Protein AF-A0A7S1XSZ7-F1 (afdb_monomer)

Foldseek 3Di:
DDDDDDPPPPPDPPDPPPPLQCDDDDNQGNVNVVVVVVVCCVPQNPVVVVVVCVVVVVVVVVVVVVVVVVVVVVVVVVVVVVVVCVVDDDDPPPPPPVVVVVVVVVVVVVVSVPPCDPPPPDDDDDDDDDDDDDDDDDDDDDDDDDDDDDDDPDPDPDPVVVVVVVVVPPVVVVVVVVVVVVVVVVVVVVVPDPPVPPPPDPPPDPVVVVVVVVVVVVVVVVVVVVVVVVVVVVVVVVVVVVVVVPPPDDPPDDPDPDPPDPPPPPPDD

pLDDT: mean 70.5, std 17.99, range [33.66, 97.38]

Radius of gyration: 36.65 Å; Cα contacts (8 Å, |Δi|>4): 13; chains: 1; bounding box: 125×88×85 Å

InterPro domains:
  IPR003369 Sec-independent protein translocase protein TatA/B/E [PF02416] (27-67)

Secondary structure (DSSP, 8-state):
-----------------SSSSS-SSS---HHHHHHHHHHHHHHH-HHHHHHHHHHHHHHHHHHHHHHHHHHHHHHHHHHHHHHHHHSS---TTSSHHHHHHHHHHHHHHHHHHT--PPP-------PPPPPPPPP-PPPP-------PPPPPPPPPPPHHHHHHHHHH--HHHHHHHHHHHHHHHHHHHHHHS-TT--TT------HHHHHHHHHHHHHHHHHHHHHHHHHHHHHHHHHHHHHHHHSPPPPPPPPPPPPPP--------

Solvent-accessible surface area (backbone atoms only — not comparable to full-atom values): 17526 Å² total; per-residue (Å²): 141,84,90,82,83,87,79,80,77,78,75,77,91,70,86,88,84,81,75,84,64,80,76,82,96,69,92,67,50,55,72,56,52,52,49,53,52,50,50,50,39,68,76,59,30,72,73,46,50,54,52,49,51,52,52,50,50,50,51,53,50,52,49,51,52,48,48,48,53,49,52,50,53,48,49,52,50,48,51,52,47,49,55,55,32,72,75,57,68,85,77,94,79,74,70,61,64,61,53,56,53,50,53,50,56,52,51,56,54,51,61,61,68,72,66,72,72,78,79,80,87,72,92,72,92,76,87,78,87,85,78,88,82,81,87,78,85,88,80,87,81,89,78,92,74,80,92,70,81,75,76,79,77,76,78,75,81,52,74,67,58,55,50,55,51,52,68,73,60,45,59,65,62,52,50,50,50,52,52,53,53,49,50,52,51,51,52,53,52,62,71,71,51,66,84,81,70,62,86,82,61,93,64,77,73,52,70,68,60,53,52,53,50,52,53,51,50,52,52,52,51,54,53,50,51,52,54,50,53,53,51,52,50,52,51,52,52,53,50,54,49,49,53,59,71,68,52,69,79,75,74,77,76,76,78,75,79,76,75,79,78,78,77,80,78,82,85,78,135

Mean predicted aligned error: 22.1 Å

Structure (mmCIF, N/CA/C/O backbone):
data_AF-A0A7S1XSZ7-F1
#
_entry.id   AF-A0A7S1XSZ7-F1
#
loop_
_atom_site.group_PDB
_atom_site.id
_atom_site.type_symbol
_atom_site.label_atom_id
_atom_site.label_alt_id
_atom_site.label_comp_id
_atom_site.label_asym_id
_atom_site.label_entity_id
_atom_site.label_seq_id
_atom_site.pdbx_PDB_ins_code
_atom_site.Cartn_x
_atom_site.Cartn_y
_atom_site.Cartn_z
_atom_site.occupancy
_atom_site.B_iso_or_equiv
_atom_site.auth_seq_id
_atom_site.auth_comp_id
_atom_site.auth_asym_id
_atom_site.auth_atom_id
_atom_site.pdbx_PDB_model_num
ATOM 1 N N . ARG A 1 1 ? -40.168 68.783 -21.397 1.00 44.97 1 ARG A N 1
ATOM 2 C CA . ARG A 1 1 ? -38.926 68.549 -22.183 1.00 44.97 1 ARG A CA 1
ATOM 3 C C . ARG A 1 1 ? -37.900 67.984 -21.202 1.00 44.97 1 ARG A C 1
ATOM 5 O O . ARG A 1 1 ? -37.721 68.637 -20.197 1.00 44.97 1 ARG A O 1
ATOM 12 N N . ALA A 1 2 ? -37.260 66.828 -21.326 1.00 49.66 2 ALA A N 1
ATOM 13 C CA . ALA A 1 2 ? -37.243 65.750 -22.308 1.00 49.66 2 ALA A CA 1
ATOM 14 C C . ALA A 1 2 ? -36.791 64.458 -21.576 1.00 49.66 2 ALA A C 1
ATOM 16 O O . ALA A 1 2 ? -36.224 64.528 -20.490 1.00 49.66 2 ALA A O 1
ATOM 17 N N . ARG A 1 3 ? -37.096 63.301 -22.172 1.00 55.84 3 ARG A N 1
ATOM 18 C CA . ARG A 1 3 ? -36.782 61.938 -21.712 1.00 55.84 3 ARG A CA 1
ATOM 19 C C . ARG A 1 3 ? -35.287 61.608 -21.863 1.00 55.84 3 ARG A C 1
ATOM 21 O O . ARG A 1 3 ? -34.709 61.978 -22.877 1.00 55.84 3 ARG A O 1
ATOM 28 N N . ALA A 1 4 ? -34.746 60.791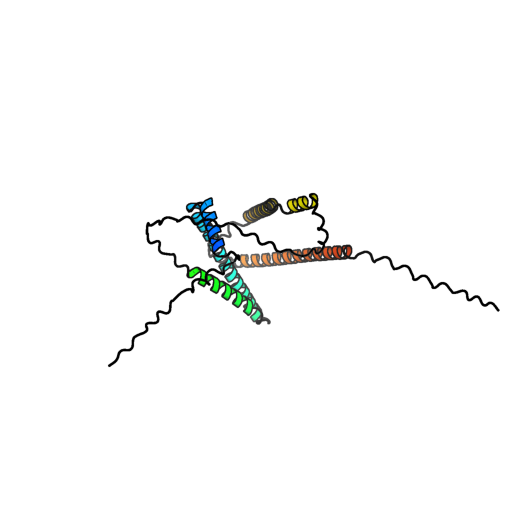 -20.958 1.00 55.62 4 ALA A N 1
ATOM 29 C CA . ALA A 1 4 ? -33.630 59.860 -21.199 1.00 55.62 4 ALA A CA 1
ATOM 30 C C . ALA A 1 4 ? -33.718 58.740 -20.136 1.00 55.62 4 ALA A C 1
ATOM 32 O O . ALA A 1 4 ? -33.397 58.949 -18.975 1.00 55.62 4 ALA A O 1
ATOM 33 N N . ALA A 1 5 ? -34.501 57.688 -20.383 1.00 54.22 5 ALA A N 1
ATOM 34 C CA . ALA A 1 5 ? -34.059 56.424 -20.985 1.00 54.22 5 ALA A CA 1
ATOM 35 C C . ALA A 1 5 ? -33.125 55.625 -20.053 1.00 54.22 5 ALA A C 1
ATOM 37 O O . ALA A 1 5 ? -31.903 55.691 -20.140 1.00 54.22 5 ALA A O 1
ATOM 38 N N . ALA A 1 6 ? -33.754 54.852 -19.165 1.00 53.56 6 ALA A N 1
ATOM 39 C CA . ALA A 1 6 ? -33.128 53.815 -18.362 1.00 53.56 6 ALA A CA 1
ATOM 40 C C . ALA A 1 6 ? -32.614 52.684 -19.269 1.00 53.56 6 ALA A C 1
ATOM 42 O O . ALA A 1 6 ? -33.388 51.874 -19.778 1.00 53.56 6 ALA A O 1
ATOM 43 N N . GLY A 1 7 ? -31.299 52.631 -19.469 1.00 51.25 7 GLY A N 1
ATOM 44 C CA . GLY A 1 7 ? -30.613 51.481 -20.045 1.00 51.25 7 GLY A CA 1
ATOM 45 C C . GLY A 1 7 ? -30.370 50.431 -18.967 1.00 51.25 7 GLY A C 1
ATOM 46 O O . GLY A 1 7 ? -29.321 50.425 -18.328 1.00 51.25 7 GLY A O 1
ATOM 47 N N . ALA A 1 8 ? -31.345 49.549 -18.746 1.00 56.38 8 ALA A N 1
ATOM 48 C CA . ALA A 1 8 ? -31.178 48.357 -17.924 1.00 56.38 8 ALA A CA 1
ATOM 49 C C . ALA A 1 8 ? -30.241 47.369 -18.640 1.00 56.38 8 ALA A C 1
ATOM 51 O O . ALA A 1 8 ? -30.674 46.510 -19.409 1.00 56.38 8 ALA A O 1
ATOM 52 N N . GLY A 1 9 ? -28.939 47.506 -18.396 1.00 49.56 9 GLY A N 1
ATOM 53 C CA . GLY A 1 9 ? -27.945 46.515 -18.787 1.00 49.56 9 GLY A CA 1
ATOM 54 C C . GLY A 1 9 ? -28.141 45.231 -17.984 1.00 49.56 9 GLY A C 1
ATOM 55 O O . GLY A 1 9 ? -27.605 45.096 -16.886 1.00 49.56 9 GLY A O 1
ATOM 56 N N . ARG A 1 10 ? -28.891 44.272 -18.538 1.00 57.81 10 ARG A N 1
ATOM 57 C CA . ARG A 1 10 ? -28.825 42.865 -18.121 1.00 57.81 10 ARG A CA 1
ATOM 58 C C . ARG A 1 10 ? -27.416 42.362 -18.423 1.00 57.81 10 ARG A C 1
ATOM 60 O O . ARG A 1 10 ? -27.127 41.962 -19.547 1.00 57.81 10 ARG A O 1
ATOM 67 N N . ARG A 1 11 ? -26.529 42.389 -17.429 1.00 56.66 11 ARG A N 1
ATOM 68 C CA . ARG A 1 11 ? -25.287 41.616 -17.488 1.00 56.66 11 ARG A CA 1
ATOM 69 C C . ARG A 1 11 ? -25.681 40.149 -17.394 1.00 56.66 11 ARG A C 1
ATOM 71 O O . ARG A 1 11 ? -26.141 39.688 -16.352 1.00 56.66 11 ARG A O 1
ATOM 78 N N . GLY A 1 12 ? -25.581 39.460 -18.525 1.00 49.16 12 GLY A N 1
ATOM 79 C CA . GLY A 1 12 ? -25.768 38.024 -18.612 1.00 49.16 12 GLY A CA 1
ATOM 80 C C . GLY A 1 12 ? -24.795 37.328 -17.669 1.00 49.16 12 GLY A C 1
ATOM 81 O O . GLY A 1 12 ? -23.583 37.398 -17.847 1.00 49.16 12 GLY A O 1
ATOM 82 N N . ARG A 1 13 ? -25.348 36.648 -16.666 1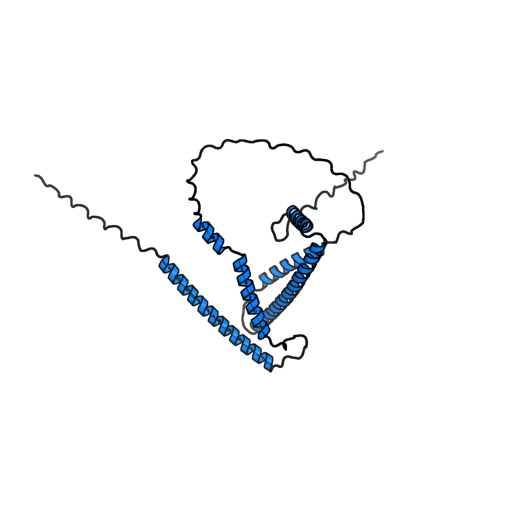.00 51.69 13 ARG A N 1
ATOM 83 C CA . ARG A 1 13 ? -24.677 35.622 -15.871 1.00 51.69 13 ARG A CA 1
ATOM 84 C C . ARG A 1 13 ? -24.556 34.376 -16.752 1.00 51.69 13 ARG A C 1
ATOM 86 O O . ARG A 1 13 ? -25.277 33.406 -16.570 1.00 51.69 13 ARG A O 1
ATOM 93 N N . ALA A 1 14 ? -23.730 34.464 -17.787 1.00 54.81 14 ALA A N 1
ATOM 94 C CA . ALA A 1 14 ? -23.396 33.343 -18.645 1.00 54.81 14 ALA A CA 1
ATOM 95 C C . ALA A 1 14 ? -22.056 32.766 -18.178 1.00 54.81 14 ALA A C 1
ATOM 97 O O . ALA A 1 14 ? -21.068 33.490 -18.069 1.00 54.81 14 ALA A O 1
ATOM 98 N N . THR A 1 15 ? -22.039 31.449 -17.959 1.00 52.69 15 THR A N 1
ATOM 99 C CA . THR A 1 15 ? -20.839 30.591 -17.942 1.00 52.69 15 THR A CA 1
ATOM 100 C C . THR A 1 15 ? -19.806 30.833 -16.829 1.00 52.69 15 THR A C 1
ATOM 102 O O . THR A 1 15 ? -18.698 31.289 -17.074 1.00 52.69 15 THR A O 1
ATOM 105 N N . GLN A 1 16 ? -20.125 30.392 -15.608 1.00 47.72 16 GLN A N 1
ATOM 106 C CA . GLN A 1 16 ? -19.125 29.942 -14.618 1.00 47.72 16 GLN A CA 1
ATOM 107 C C . GLN A 1 16 ? -19.464 28.531 -14.098 1.00 47.72 16 GLN A C 1
ATOM 109 O O . GLN A 1 16 ? -19.379 28.237 -12.915 1.00 47.72 16 GLN A O 1
ATOM 114 N N . LEU A 1 17 ? -19.883 27.643 -15.002 1.00 50.47 17 LEU A N 1
ATOM 115 C CA . LEU A 1 17 ? -20.164 26.230 -14.705 1.00 50.47 17 LEU A CA 1
ATOM 116 C C . LEU A 1 17 ? -19.171 25.302 -15.431 1.00 50.47 17 LEU A C 1
ATOM 118 O O . LEU A 1 17 ? -19.506 24.183 -15.793 1.00 50.47 17 LEU A O 1
ATOM 122 N N . LYS A 1 18 ? -17.956 25.805 -15.704 1.00 50.88 18 LYS A N 1
ATOM 123 C CA . LYS A 1 18 ? -16.913 25.121 -16.492 1.00 50.88 18 LYS A CA 1
ATOM 124 C C . LYS A 1 18 ? -15.554 25.040 -15.773 1.00 50.88 18 LYS A C 1
ATOM 126 O O . LYS A 1 18 ? -14.532 25.005 -16.432 1.00 50.88 18 LYS A O 1
ATOM 131 N N . MET A 1 19 ? -15.524 25.073 -14.439 1.00 50.06 19 MET A N 1
ATOM 132 C CA . MET A 1 19 ? -14.274 24.859 -13.680 1.00 50.06 19 MET A CA 1
ATOM 133 C C . MET A 1 19 ? -14.428 23.949 -12.451 1.00 50.06 19 MET A C 1
ATOM 135 O O . MET A 1 19 ? -13.462 23.751 -11.733 1.00 50.06 19 MET A O 1
ATOM 139 N N . ILE A 1 20 ? -15.615 23.379 -12.203 1.00 52.44 20 ILE A N 1
ATOM 140 C CA . ILE A 1 20 ? -15.861 22.476 -11.054 1.00 52.44 20 ILE A CA 1
ATOM 141 C C . ILE A 1 20 ? -15.692 20.993 -11.454 1.00 52.44 20 ILE A C 1
ATOM 143 O O . ILE A 1 20 ? -15.686 20.114 -10.610 1.00 52.44 20 ILE A O 1
ATOM 147 N N . PHE A 1 21 ? -15.527 20.694 -12.746 1.00 51.69 21 PHE A N 1
ATOM 148 C CA . PHE A 1 21 ? -15.489 19.318 -13.263 1.00 51.69 21 PHE A CA 1
ATOM 149 C C . PHE A 1 21 ? -14.091 18.832 -13.685 1.00 51.69 21 PHE A C 1
ATOM 151 O O . PHE A 1 21 ? -13.989 17.752 -14.260 1.00 51.69 21 PHE A O 1
ATOM 158 N N . ASP A 1 22 ? -13.035 19.610 -13.424 1.00 49.09 22 ASP A N 1
ATOM 159 C CA . ASP A 1 22 ? -11.681 19.314 -13.926 1.00 49.09 22 ASP A CA 1
ATOM 160 C C . ASP A 1 22 ? -10.746 18.630 -12.915 1.00 49.09 22 ASP A C 1
ATOM 162 O O . ASP A 1 22 ? -9.612 18.321 -13.270 1.00 49.09 22 ASP A O 1
ATOM 166 N N . TYR A 1 23 ? -11.168 18.354 -11.678 1.00 49.12 23 TYR A N 1
ATOM 167 C CA . TYR A 1 23 ? -10.258 17.799 -10.672 1.00 49.12 23 TYR A CA 1
ATOM 168 C C . TYR A 1 23 ? -10.903 16.686 -9.858 1.00 49.12 23 TYR A C 1
ATOM 170 O O . TYR A 1 23 ? -12.008 16.832 -9.351 1.00 49.12 23 TYR A O 1
ATOM 178 N N . GLY A 1 24 ? -10.195 15.560 -9.742 1.00 61.81 24 GLY A N 1
ATOM 179 C CA . GLY A 1 24 ? -10.592 14.498 -8.825 1.00 61.81 24 GLY A CA 1
ATOM 180 C C . GLY A 1 24 ? -9.954 13.140 -9.092 1.00 61.81 24 GLY A C 1
ATOM 181 O O . GLY A 1 24 ? -10.631 12.208 -9.503 1.00 61.81 24 GLY A O 1
ATOM 182 N N . ILE A 1 25 ? -8.656 13.021 -8.799 1.00 55.66 25 ILE A N 1
ATOM 183 C CA . ILE A 1 25 ? -7.942 11.780 -8.422 1.00 55.66 25 ILE A CA 1
ATOM 184 C C . ILE A 1 25 ? -7.465 10.838 -9.552 1.00 55.66 25 ILE A C 1
ATOM 186 O O . ILE A 1 25 ? -6.440 10.191 -9.353 1.00 55.66 25 ILE A O 1
ATOM 190 N N . LEU A 1 26 ? -8.078 10.781 -10.746 1.00 65.94 26 LEU A N 1
ATOM 191 C CA . LEU A 1 26 ? -7.699 9.763 -11.762 1.00 65.94 26 LEU A CA 1
ATOM 192 C C . LEU A 1 26 ? -7.327 10.261 -13.176 1.00 65.94 26 LEU A C 1
ATOM 194 O O . LEU A 1 26 ? -7.187 9.433 -14.070 1.00 65.94 26 LEU A O 1
ATOM 198 N N . ASN A 1 27 ? -7.168 11.570 -13.426 1.00 74.75 27 ASN A N 1
ATOM 199 C CA . ASN A 1 27 ? -7.044 12.139 -14.793 1.00 74.75 27 ASN A CA 1
ATOM 200 C C . ASN A 1 27 ? -8.194 11.745 -15.749 1.00 74.75 27 ASN A C 1
ATOM 202 O O . ASN A 1 27 ? -8.098 11.949 -16.956 1.00 74.75 27 ASN A O 1
ATOM 206 N N . ILE A 1 28 ? -9.284 11.193 -15.216 1.00 79.38 28 ILE A N 1
ATOM 207 C CA . ILE A 1 28 ? -10.491 10.857 -15.963 1.00 79.38 28 ILE A CA 1
ATOM 208 C C . ILE A 1 28 ? -11.274 12.149 -16.131 1.00 79.38 28 ILE A C 1
ATOM 210 O O . ILE A 1 28 ? -11.681 12.780 -15.154 1.00 79.38 28 ILE A O 1
ATOM 214 N N . SER A 1 29 ? -11.478 12.552 -17.376 1.00 81.94 29 SER A N 1
ATOM 215 C CA . SER A 1 29 ? -12.284 13.725 -17.683 1.00 81.94 29 SER A CA 1
ATOM 216 C C . SER A 1 29 ? -13.752 13.463 -17.314 1.00 81.94 29 SER A C 1
ATOM 218 O O . SER A 1 29 ? -14.251 12.341 -17.423 1.00 81.94 29 SER A O 1
ATOM 220 N N . ALA A 1 30 ? -14.491 14.495 -16.895 1.00 80.25 30 ALA A N 1
ATOM 221 C CA . ALA A 1 30 ? -15.922 14.377 -16.593 1.00 80.25 30 ALA A CA 1
ATOM 222 C C . ALA A 1 30 ? -16.758 13.596 -17.640 1.00 80.25 30 ALA A C 1
ATOM 224 O O . ALA A 1 30 ? -17.596 12.788 -17.226 1.00 80.25 30 ALA A O 1
ATOM 225 N N . PRO A 1 31 ? -16.562 13.755 -18.971 1.00 89.00 31 PRO A N 1
ATOM 226 C CA . PRO A 1 31 ? -17.278 12.928 -19.945 1.00 89.00 31 PRO A CA 1
ATOM 227 C C . PRO A 1 31 ? -16.929 11.434 -19.857 1.00 89.00 31 PRO A C 1
ATOM 229 O O . PRO A 1 31 ? -17.818 10.605 -20.027 1.00 89.00 31 PRO A O 1
ATOM 232 N N . GLU A 1 32 ? -15.686 11.067 -19.550 1.00 85.69 32 GLU A N 1
ATOM 233 C CA . GLU A 1 32 ? -15.278 9.664 -19.387 1.00 85.69 32 GLU A CA 1
ATOM 234 C C . GLU A 1 32 ? -15.885 9.042 -18.125 1.00 85.69 32 GLU A C 1
ATOM 236 O O . GLU A 1 32 ? -16.363 7.907 -18.166 1.00 85.69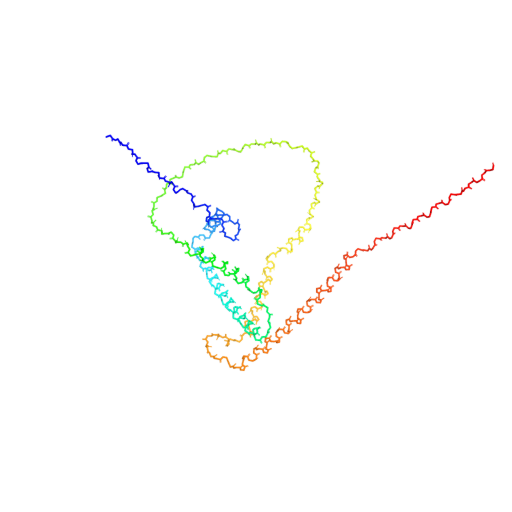 32 GLU A O 1
ATOM 241 N N . GLY A 1 33 ? -15.970 9.804 -17.029 1.00 88.44 33 GLY A N 1
ATOM 242 C CA . GLY A 1 33 ? -16.631 9.356 -15.800 1.00 88.44 33 GLY A CA 1
ATOM 243 C C . GLY A 1 33 ? -18.100 8.979 -16.027 1.00 88.44 33 GLY A C 1
ATOM 244 O O . GLY A 1 33 ? -18.565 7.945 -15.546 1.00 88.44 33 GLY A O 1
ATOM 245 N N . ILE A 1 34 ? -18.820 9.762 -16.837 1.00 90.25 34 ILE A N 1
ATOM 246 C CA . ILE A 1 34 ? -20.213 9.462 -17.202 1.00 90.25 34 ILE A CA 1
ATOM 247 C C . ILE A 1 34 ? -20.304 8.156 -17.998 1.00 90.25 34 ILE A C 1
ATOM 249 O O . ILE A 1 34 ? -21.211 7.362 -17.750 1.00 90.25 34 ILE A O 1
ATOM 253 N N . VAL A 1 35 ? -19.375 7.904 -18.927 1.00 94.62 35 VAL A N 1
ATOM 254 C CA . VAL A 1 35 ? -19.360 6.658 -19.712 1.00 94.62 35 VAL A CA 1
ATOM 255 C C . VAL A 1 35 ? -19.124 5.453 -18.806 1.00 94.62 35 VAL A C 1
ATOM 257 O O . VAL A 1 35 ? -19.846 4.468 -18.926 1.00 94.62 35 VAL A O 1
ATOM 260 N N . ILE A 1 36 ? -18.186 5.536 -17.860 1.00 89.25 36 ILE A N 1
ATOM 261 C CA . ILE A 1 36 ? -17.917 4.450 -16.903 1.00 89.25 36 ILE A CA 1
ATOM 262 C C . ILE A 1 36 ? -19.163 4.156 -16.059 1.00 89.25 36 ILE A C 1
ATOM 264 O O . ILE A 1 36 ? -19.550 2.995 -15.915 1.00 89.25 36 ILE A O 1
ATOM 268 N N . ILE A 1 37 ? -19.841 5.195 -15.561 1.00 90.50 37 ILE A N 1
ATOM 269 C CA . ILE A 1 37 ? -21.093 5.040 -14.806 1.00 90.50 37 ILE A CA 1
ATOM 270 C C . ILE A 1 37 ? -22.188 4.424 -15.688 1.00 90.50 37 ILE A C 1
ATOM 272 O O . ILE A 1 37 ? -22.888 3.518 -15.241 1.00 90.50 37 ILE A O 1
ATOM 276 N N . ALA A 1 38 ? -22.329 4.866 -16.940 1.00 93.19 38 ALA A N 1
ATOM 277 C CA . ALA A 1 38 ? -23.330 4.345 -17.869 1.00 93.19 38 ALA A CA 1
ATOM 278 C C . ALA A 1 38 ? -23.073 2.876 -18.242 1.00 93.19 38 ALA A C 1
ATOM 280 O O . ALA A 1 38 ? -24.013 2.084 -18.286 1.00 93.19 38 ALA A O 1
ATOM 281 N N . VAL A 1 39 ? -21.813 2.495 -18.463 1.00 95.75 39 VAL A N 1
ATOM 282 C CA . VAL A 1 39 ? -21.407 1.108 -18.733 1.00 95.75 39 VAL A CA 1
ATOM 283 C C . VAL A 1 39 ? -21.647 0.234 -17.505 1.00 95.75 39 VAL A C 1
ATOM 285 O O . VAL A 1 39 ? -22.242 -0.835 -17.630 1.00 95.75 39 VAL A O 1
ATOM 288 N N . GLY A 1 40 ? -21.270 0.706 -16.313 1.00 93.44 40 GLY A N 1
ATOM 289 C CA . GLY A 1 40 ? -21.571 0.017 -15.059 1.00 93.44 40 GLY A CA 1
ATOM 290 C C . GLY A 1 40 ? -23.076 -0.162 -14.853 1.00 93.44 40 GLY A C 1
ATOM 291 O O . GLY A 1 40 ? -23.528 -1.242 -14.482 1.00 93.44 40 GLY A O 1
ATOM 292 N N . TRP A 1 41 ? -23.869 0.861 -15.175 1.00 95.38 41 TRP A N 1
ATOM 293 C CA . TRP A 1 41 ? -25.326 0.804 -15.085 1.00 95.38 41 TRP A CA 1
ATOM 294 C C . TRP A 1 41 ? -25.947 -0.160 -16.094 1.00 95.38 41 TRP A C 1
ATOM 296 O O . TRP A 1 41 ? -26.891 -0.866 -15.747 1.00 95.38 41 TRP A O 1
ATOM 306 N N . TYR A 1 42 ? -25.407 -0.232 -17.310 1.00 97.25 42 TYR A N 1
ATOM 307 C CA . TYR A 1 42 ? -25.878 -1.147 -18.346 1.00 97.25 42 TYR A CA 1
ATOM 308 C C . TYR A 1 42 ? -25.533 -2.613 -18.045 1.00 97.25 42 TYR A C 1
ATOM 310 O O . TYR A 1 42 ? -26.376 -3.484 -18.244 1.00 97.25 42 TYR A O 1
ATOM 318 N N . LEU A 1 43 ? -24.319 -2.891 -17.554 1.00 96.75 43 LEU A N 1
ATOM 319 C CA . LEU A 1 43 ? -23.849 -4.256 -17.291 1.00 96.75 43 LEU A CA 1
ATOM 320 C C . LEU A 1 43 ? -24.438 -4.860 -16.011 1.00 96.75 43 LEU A C 1
ATOM 322 O O . LEU A 1 43 ? -24.841 -6.019 -16.022 1.00 96.75 43 LEU A O 1
ATOM 326 N N . LEU A 1 44 ? -24.477 -4.094 -14.916 1.00 94.00 44 LEU A N 1
ATOM 327 C CA . LEU A 1 44 ? -24.921 -4.581 -13.600 1.00 94.00 44 LEU A CA 1
ATOM 328 C C . LEU A 1 44 ? -26.399 -4.263 -13.317 1.00 94.00 44 LEU A C 1
ATOM 330 O O . LEU A 1 44 ? -27.041 -4.888 -12.473 1.00 94.00 44 LEU A O 1
ATOM 334 N N . GLY A 1 45 ? -26.962 -3.263 -13.993 1.00 93.81 45 GLY A N 1
ATOM 335 C CA . GLY A 1 45 ? -28.285 -2.7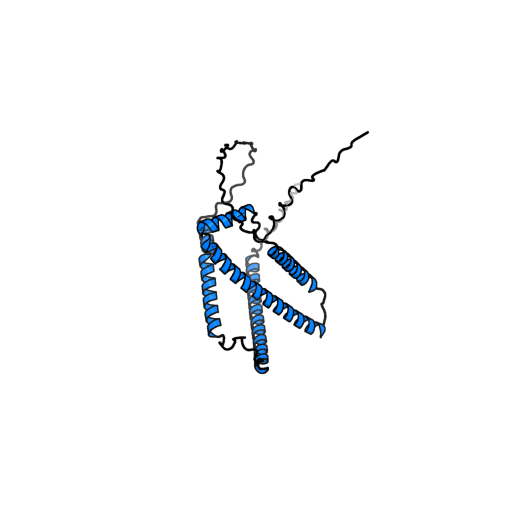36 -13.680 1.00 93.81 45 GLY A CA 1
ATOM 336 C C . GLY A 1 45 ? -28.308 -1.813 -12.444 1.00 93.81 45 GLY A C 1
ATOM 337 O O . GLY A 1 45 ? -27.397 -1.808 -11.608 1.00 93.81 45 GLY A O 1
ATOM 338 N N . PRO A 1 46 ? -29.379 -1.009 -12.279 1.00 91.00 46 PRO A N 1
ATOM 339 C CA . PRO A 1 46 ? -29.490 -0.020 -11.196 1.00 91.00 46 PRO A CA 1
ATOM 340 C C . PRO A 1 46 ? -29.451 -0.632 -9.792 1.00 91.00 46 PRO A C 1
ATOM 342 O O . PRO A 1 46 ? -28.930 -0.027 -8.855 1.00 91.00 46 PRO A O 1
ATOM 345 N N . THR A 1 47 ? -30.022 -1.824 -9.628 1.00 94.88 47 THR A N 1
ATOM 346 C CA . THR A 1 47 ? -30.173 -2.471 -8.320 1.00 94.88 47 THR A CA 1
ATOM 347 C C . THR A 1 47 ? -28.853 -2.974 -7.755 1.00 94.88 47 THR A C 1
ATOM 349 O O . THR A 1 47 ? -28.665 -2.957 -6.539 1.00 94.88 47 THR A O 1
ATOM 352 N N . GLU A 1 48 ? -27.939 -3.429 -8.609 1.00 93.06 48 GLU A N 1
ATOM 353 C CA . GLU A 1 48 ? -26.645 -3.955 -8.175 1.00 93.06 48 GLU A CA 1
ATOM 354 C C . GLU A 1 48 ? -25.638 -2.839 -7.919 1.00 93.06 48 GLU A C 1
ATOM 356 O O . GLU A 1 48 ? -24.932 -2.897 -6.915 1.00 93.06 48 GLU A O 1
ATOM 361 N N . LEU A 1 49 ? -25.655 -1.768 -8.723 1.00 89.88 49 LEU A N 1
ATOM 362 C CA . LEU A 1 49 ? -24.860 -0.564 -8.457 1.00 89.88 49 LEU A CA 1
ATOM 363 C C . LEU A 1 49 ? -25.136 0.018 -7.068 1.00 89.88 49 LEU A C 1
ATOM 365 O O . LEU A 1 49 ? -24.200 0.381 -6.361 1.00 89.88 49 LEU A O 1
ATOM 369 N N . TYR A 1 50 ? -26.403 0.061 -6.640 1.00 93.38 50 TYR A N 1
ATOM 370 C CA . TYR A 1 50 ? -26.749 0.540 -5.300 1.00 93.38 50 TYR A CA 1
ATOM 371 C C . TYR A 1 50 ? -26.179 -0.359 -4.194 1.00 93.38 50 TYR A C 1
ATOM 373 O O . TYR A 1 50 ? -25.671 0.134 -3.186 1.00 93.38 50 TYR A O 1
ATOM 381 N N . LYS A 1 51 ? -26.224 -1.686 -4.379 1.00 95.25 51 LYS A N 1
ATOM 382 C CA . LYS A 1 51 ? -25.622 -2.634 -3.430 1.00 95.25 51 LYS A CA 1
ATOM 383 C C . LYS A 1 51 ? -24.107 -2.462 -3.379 1.00 95.25 51 LYS A C 1
ATOM 385 O O . LYS A 1 51 ? -23.556 -2.400 -2.287 1.00 95.25 51 LYS A O 1
ATOM 390 N N . LEU A 1 52 ? -23.460 -2.329 -4.536 1.00 89.44 52 LEU A N 1
ATOM 391 C CA . LEU A 1 52 ? -22.018 -2.138 -4.639 1.00 89.44 52 LEU A CA 1
ATOM 392 C C . LEU A 1 52 ? -21.589 -0.826 -3.977 1.00 89.44 52 LEU A C 1
ATOM 394 O O . LEU A 1 52 ? -20.686 -0.833 -3.150 1.00 89.44 52 LEU A O 1
ATOM 398 N N . ALA A 1 53 ? -22.295 0.273 -4.249 1.00 90.38 53 ALA A N 1
ATOM 399 C CA . ALA A 1 53 ? -22.059 1.561 -3.606 1.00 90.38 53 ALA A CA 1
ATOM 400 C C . ALA A 1 53 ? -22.235 1.486 -2.082 1.00 90.38 53 ALA A C 1
ATOM 402 O O . ALA A 1 53 ? -21.449 2.074 -1.346 1.00 90.38 53 ALA A O 1
ATOM 403 N N . LYS A 1 54 ? -23.218 0.723 -1.587 1.00 94.06 54 LYS A N 1
ATOM 404 C CA . LYS A 1 54 ? -23.405 0.498 -0.148 1.00 94.06 54 LYS A CA 1
ATOM 405 C C . LYS A 1 54 ? -22.256 -0.308 0.465 1.00 94.06 54 LYS A C 1
ATOM 407 O O . LYS A 1 54 ? -21.790 0.040 1.547 1.00 94.06 54 LYS A O 1
ATOM 412 N N . THR A 1 55 ? -21.784 -1.347 -0.221 1.00 93.19 55 THR A N 1
ATOM 413 C CA . THR A 1 55 ? -20.632 -2.148 0.218 1.00 93.19 55 THR A CA 1
ATOM 414 C C . THR A 1 55 ? -19.352 -1.313 0.226 1.00 93.19 55 THR A C 1
ATOM 416 O O . THR A 1 55 ? -18.654 -1.278 1.236 1.00 93.19 55 THR A O 1
ATOM 419 N N . VAL A 1 56 ? -19.080 -0.575 -0.854 1.00 91.88 56 VAL A N 1
ATOM 420 C CA . VAL A 1 56 ? -17.926 0.331 -0.965 1.00 91.88 56 VAL A CA 1
ATOM 421 C C . VAL A 1 56 ? -18.012 1.444 0.077 1.00 91.88 56 VAL A C 1
ATOM 423 O O . VAL A 1 56 ? -17.026 1.719 0.749 1.00 91.88 56 VAL A O 1
ATOM 426 N N . GLY A 1 57 ? -19.191 2.029 0.295 1.00 90.25 57 GLY A N 1
ATOM 427 C CA . GLY A 1 57 ? -19.414 3.029 1.339 1.00 90.25 57 GLY A CA 1
ATOM 428 C C . GLY A 1 57 ? -19.147 2.489 2.747 1.00 90.25 57 GLY A C 1
ATOM 429 O O . GLY A 1 57 ? -18.571 3.194 3.570 1.00 90.25 57 GLY A O 1
ATOM 430 N N . GLY A 1 58 ? -19.483 1.222 3.012 1.00 93.94 58 GLY A N 1
ATOM 431 C CA . GLY A 1 58 ? -19.114 0.541 4.256 1.00 93.94 58 GLY A CA 1
ATOM 432 C C . GLY A 1 58 ? -17.599 0.376 4.414 1.00 93.94 58 GLY A C 1
ATOM 433 O O . GLY A 1 58 ? -17.065 0.657 5.484 1.00 93.94 58 GLY A O 1
ATOM 434 N N . ILE A 1 59 ? -16.897 -0.006 3.341 1.00 92.50 59 ILE A N 1
ATOM 435 C CA . ILE A 1 59 ? -15.430 -0.138 3.334 1.00 92.50 59 ILE A CA 1
ATOM 436 C C . ILE A 1 59 ? -14.764 1.222 3.566 1.00 92.50 59 ILE A C 1
ATOM 438 O O . ILE A 1 59 ? -13.890 1.332 4.420 1.00 92.50 59 ILE A O 1
ATOM 442 N N . VAL A 1 60 ? -15.202 2.269 2.862 1.00 91.88 60 VAL A N 1
ATOM 443 C CA . VAL A 1 60 ? -14.679 3.635 3.025 1.00 91.88 60 VAL A CA 1
ATOM 444 C C . VAL A 1 60 ? -14.974 4.170 4.426 1.00 91.88 60 VAL A C 1
ATOM 446 O O . VAL A 1 60 ? -14.115 4.808 5.026 1.00 91.88 60 VAL A O 1
ATOM 449 N N . GLY A 1 61 ? -16.149 3.874 4.987 1.00 90.62 61 GLY A N 1
ATOM 450 C CA . GLY A 1 61 ? -16.486 4.224 6.368 1.00 90.62 61 GLY A CA 1
ATOM 451 C C . GLY A 1 61 ? -15.556 3.555 7.380 1.00 90.62 61 GLY A C 1
ATOM 452 O O . GLY A 1 61 ? -15.002 4.226 8.250 1.00 90.62 61 GLY A O 1
ATOM 453 N N . ASN A 1 62 ? -15.317 2.252 7.224 1.00 92.06 62 ASN A N 1
ATOM 454 C CA . ASN A 1 62 ? -14.390 1.507 8.074 1.00 92.06 62 ASN A CA 1
ATOM 455 C C . ASN A 1 62 ? -12.950 2.010 7.922 1.00 92.06 62 ASN A C 1
ATOM 457 O O . ASN A 1 62 ? -12.265 2.182 8.925 1.00 92.06 62 ASN A O 1
ATOM 461 N N . LEU A 1 63 ? -12.508 2.310 6.697 1.00 91.50 63 LEU A N 1
ATOM 462 C CA . LEU A 1 63 ? -11.181 2.862 6.431 1.00 91.50 63 LEU A CA 1
ATOM 463 C C . LEU A 1 63 ? -11.025 4.276 6.996 1.00 91.50 63 LEU A C 1
ATOM 465 O O . LEU A 1 63 ? -9.982 4.587 7.552 1.00 91.50 63 LEU A O 1
ATOM 469 N N . SER A 1 64 ? -12.053 5.123 6.904 1.00 88.19 64 SER A N 1
ATOM 470 C CA . SER A 1 64 ? -12.044 6.456 7.514 1.00 88.19 64 SER A CA 1
ATOM 471 C C . SER A 1 64 ? -11.946 6.364 9.034 1.00 88.19 64 SER A C 1
ATOM 473 O O . SER A 1 64 ? -11.185 7.110 9.640 1.00 88.19 64 SER A O 1
ATOM 475 N N . ASN A 1 65 ? -12.669 5.429 9.653 1.00 91.19 65 ASN A N 1
ATOM 476 C CA . ASN A 1 65 ? -12.576 5.189 11.091 1.00 91.19 65 ASN A CA 1
ATOM 477 C C . ASN A 1 65 ? -11.203 4.627 11.483 1.00 91.19 65 ASN A C 1
ATOM 479 O O . ASN A 1 65 ? -10.630 5.082 12.467 1.00 91.19 65 ASN A O 1
ATOM 483 N N . LEU A 1 66 ? -10.643 3.706 10.691 1.00 90.69 66 LEU A N 1
ATOM 484 C CA . LEU A 1 66 ? -9.289 3.191 10.890 1.00 90.69 66 LEU A CA 1
ATOM 485 C C . LEU A 1 66 ? -8.260 4.319 10.774 1.00 90.69 66 LEU A C 1
ATOM 487 O O . LEU A 1 66 ? -7.458 4.492 11.676 1.00 90.69 66 LEU A O 1
ATOM 491 N N . ALA A 1 67 ? -8.342 5.136 9.724 1.00 87.00 67 ALA A N 1
ATOM 492 C CA . ALA A 1 67 ? -7.459 6.273 9.509 1.00 87.00 67 ALA A CA 1
ATOM 493 C C . ALA A 1 67 ? -7.573 7.299 10.638 1.00 87.00 67 ALA A C 1
ATOM 495 O O . ALA A 1 67 ? -6.553 7.780 11.109 1.00 87.00 67 ALA A O 1
ATOM 496 N N . LYS A 1 68 ? -8.784 7.599 11.125 1.00 90.50 68 LYS A N 1
ATOM 497 C CA . LYS A 1 68 ? -8.974 8.469 12.296 1.00 90.50 68 LYS A CA 1
ATOM 498 C C . LYS A 1 68 ? -8.310 7.878 13.534 1.00 90.50 68 LYS A C 1
ATOM 500 O O . LYS A 1 68 ? -7.553 8.581 14.183 1.00 90.50 68 LYS A O 1
ATOM 505 N N . ASN A 1 69 ? -8.516 6.592 13.808 1.00 86.75 69 ASN A N 1
ATOM 506 C CA . ASN A 1 69 ? -7.892 5.920 14.947 1.00 86.75 69 ASN A CA 1
ATOM 507 C C . ASN A 1 69 ? -6.362 5.862 14.815 1.00 86.75 69 ASN A C 1
ATOM 509 O O . ASN A 1 69 ? -5.661 6.052 15.800 1.00 86.75 69 ASN A O 1
ATOM 513 N N . THR A 1 70 ? -5.833 5.653 13.607 1.00 85.56 70 THR A N 1
ATOM 514 C CA . THR A 1 70 ? -4.391 5.670 13.329 1.00 85.56 70 THR A CA 1
ATOM 515 C C . THR A 1 70 ? -3.813 7.076 13.448 1.00 85.56 70 THR A C 1
ATOM 517 O O . THR A 1 70 ? -2.749 7.230 14.028 1.00 85.56 70 THR A O 1
ATOM 520 N N . VAL A 1 71 ? -4.501 8.105 12.948 1.00 86.88 71 VAL A N 1
ATOM 521 C CA . VAL A 1 71 ? -4.070 9.505 13.077 1.00 86.88 71 VAL A CA 1
ATOM 522 C C . VAL A 1 71 ? -4.100 9.936 14.537 1.00 86.88 71 VAL A C 1
ATOM 524 O O . VAL A 1 71 ? -3.143 10.551 14.984 1.00 86.88 71 VAL A O 1
ATOM 527 N N . THR A 1 72 ? -5.138 9.578 15.297 1.00 85.69 72 THR A N 1
ATOM 528 C CA . THR A 1 72 ? -5.187 9.826 16.743 1.00 85.69 72 THR A CA 1
ATOM 529 C C . THR A 1 72 ? -4.075 9.068 17.462 1.00 85.69 72 THR A C 1
ATOM 531 O O . THR A 1 72 ? -3.333 9.679 18.210 1.00 85.69 72 THR A O 1
ATOM 534 N N . SER A 1 73 ? -3.855 7.786 17.157 1.00 80.12 73 SER A N 1
ATOM 535 C CA . SER A 1 73 ? -2.764 7.003 17.755 1.00 80.12 73 SER A CA 1
ATOM 536 C C . SER A 1 73 ? -1.373 7.533 17.391 1.00 80.12 73 SER A C 1
ATOM 538 O O . SER A 1 73 ? -0.454 7.445 18.200 1.00 80.12 73 SER A O 1
ATOM 540 N N . PHE A 1 74 ? -1.197 8.069 16.184 1.00 81.62 74 PHE A N 1
ATOM 541 C CA . PHE A 1 74 ? 0.048 8.696 15.752 1.00 81.62 74 PHE A CA 1
ATOM 542 C C . PHE A 1 74 ? 0.239 10.063 16.409 1.00 81.62 74 PHE A C 1
ATOM 544 O O . PHE A 1 74 ? 1.345 10.381 16.834 1.00 81.62 74 PHE A O 1
ATOM 551 N N . ALA A 1 75 ? -0.832 10.850 16.534 1.00 80.62 75 ALA A N 1
ATOM 552 C CA . ALA A 1 75 ? -0.824 12.108 17.268 1.00 80.62 75 ALA A CA 1
ATOM 553 C C . ALA A 1 75 ? -0.484 11.876 18.747 1.00 80.62 75 ALA A C 1
ATOM 555 O O . ALA A 1 75 ? 0.396 12.555 19.257 1.00 80.62 75 ALA A O 1
ATOM 556 N N . ASP A 1 76 ? -1.077 10.864 19.383 1.00 83.50 76 ASP A N 1
ATOM 557 C CA . ASP A 1 76 ? -0.789 10.471 20.766 1.00 83.50 76 ASP A CA 1
ATOM 558 C C . ASP A 1 76 ? 0.659 9.965 20.918 1.00 83.50 76 ASP A C 1
ATOM 560 O O . ASP A 1 76 ? 1.342 10.303 21.883 1.00 83.50 76 ASP A O 1
ATOM 564 N N . SER A 1 77 ? 1.171 9.201 19.943 1.00 79.31 77 SER A N 1
ATOM 565 C CA . SER A 1 77 ? 2.572 8.751 19.923 1.00 79.31 77 SER A CA 1
ATOM 566 C C . SER A 1 77 ? 3.550 9.913 19.738 1.00 79.31 77 SER A C 1
ATOM 568 O O . SER A 1 77 ? 4.593 9.933 20.386 1.00 79.31 77 SER A O 1
ATOM 570 N N . MET A 1 78 ? 3.228 10.885 18.881 1.00 76.94 78 MET A N 1
ATOM 571 C CA . MET A 1 78 ? 4.047 12.084 18.698 1.00 76.94 78 MET A CA 1
ATOM 572 C C . MET A 1 78 ? 3.954 13.024 19.892 1.00 76.94 78 MET A C 1
ATOM 574 O O . MET A 1 78 ? 4.952 13.633 20.242 1.00 76.94 78 MET A O 1
ATOM 578 N N . GLU A 1 79 ? 2.799 13.148 20.542 1.00 74.25 79 GLU A N 1
ATOM 579 C CA . GLU A 1 79 ? 2.668 13.931 21.771 1.00 74.25 79 GLU A CA 1
ATOM 580 C C . GLU A 1 79 ? 3.456 13.273 22.912 1.00 74.25 79 GLU A C 1
ATOM 582 O O . GLU A 1 79 ? 4.189 13.956 23.622 1.00 74.25 79 GLU A O 1
ATOM 587 N N . SER A 1 80 ? 3.421 11.942 23.016 1.00 69.06 80 SER A N 1
ATOM 588 C CA . SER A 1 80 ? 4.271 11.165 23.926 1.00 69.06 80 SER A CA 1
ATOM 589 C C . SER A 1 80 ? 5.764 11.366 23.643 1.00 69.06 80 SER A C 1
ATOM 591 O O . SER A 1 80 ? 6.553 11.533 24.575 1.00 69.06 80 SER A O 1
ATOM 593 N N . GLU A 1 81 ? 6.169 11.368 22.371 1.00 60.50 81 GLU A N 1
ATOM 594 C CA . GLU A 1 81 ? 7.559 11.603 21.975 1.00 60.50 81 GLU A CA 1
ATOM 595 C C . GLU A 1 81 ? 7.972 13.060 22.210 1.00 60.50 81 GLU A C 1
ATOM 597 O O . GLU A 1 81 ? 9.044 13.294 22.750 1.00 60.50 81 GLU A O 1
ATOM 602 N N . ILE A 1 82 ? 7.109 14.040 21.928 1.00 61.94 82 ILE A N 1
ATOM 603 C CA . ILE A 1 82 ? 7.351 15.465 22.198 1.00 61.94 82 ILE A CA 1
ATOM 604 C C . ILE A 1 82 ? 7.472 15.723 23.701 1.00 61.94 82 ILE A C 1
ATOM 606 O O . ILE A 1 82 ? 8.359 16.465 24.104 1.00 61.94 82 ILE A O 1
ATOM 610 N N . VAL A 1 83 ? 6.651 15.095 24.547 1.00 57.41 83 VAL A N 1
ATOM 611 C CA . VAL A 1 83 ? 6.767 15.208 26.012 1.00 57.41 83 VAL A CA 1
ATOM 612 C C . VAL A 1 83 ? 8.058 14.545 26.513 1.00 57.41 83 VAL A C 1
ATOM 614 O O . VAL A 1 83 ? 8.743 15.105 27.371 1.00 57.41 83 VAL A O 1
ATOM 617 N N . ALA A 1 84 ? 8.450 13.397 25.950 1.00 57.38 84 ALA A N 1
ATOM 618 C CA . ALA A 1 84 ? 9.732 12.753 26.249 1.00 57.38 84 ALA A CA 1
ATOM 619 C C . ALA A 1 84 ? 10.943 13.575 25.753 1.00 57.38 84 ALA A C 1
ATOM 621 O O . ALA A 1 84 ? 11.972 13.629 26.426 1.00 57.38 84 ALA A O 1
ATOM 622 N N . GLN A 1 85 ? 10.806 14.263 24.618 1.00 53.44 85 GLN A N 1
ATOM 623 C CA . GLN A 1 85 ? 11.827 15.101 23.985 1.00 53.44 85 GLN A CA 1
ATOM 624 C C . GLN A 1 85 ? 11.909 16.504 24.625 1.00 53.44 85 GLN A C 1
ATOM 626 O O . GLN A 1 85 ? 12.994 17.081 24.706 1.00 53.44 85 GLN A O 1
ATOM 631 N N . GLU A 1 86 ? 10.814 17.032 25.190 1.00 52.56 86 GLU A N 1
ATOM 632 C CA . GLU A 1 86 ? 10.807 18.225 26.057 1.00 52.56 86 GLU A CA 1
ATOM 633 C C . GLU A 1 86 ? 11.468 17.954 27.415 1.00 52.56 86 GLU A C 1
ATOM 635 O O . GLU A 1 86 ? 12.122 18.841 27.969 1.00 52.56 86 GLU A O 1
ATOM 640 N N . LEU A 1 87 ? 11.375 16.723 27.930 1.00 54.78 87 LEU A N 1
ATOM 641 C CA . LEU A 1 87 ? 12.114 16.281 29.118 1.00 54.78 87 LEU A CA 1
ATOM 642 C C . LEU A 1 87 ? 13.606 16.011 28.842 1.00 54.78 87 LEU A C 1
ATOM 644 O O . LEU A 1 87 ? 14.379 15.862 29.793 1.00 54.78 87 LEU A O 1
ATOM 648 N N . GLY A 1 88 ? 14.048 16.037 27.579 1.00 47.31 88 GLY A N 1
ATOM 649 C CA . GLY A 1 88 ? 15.467 15.975 27.243 1.00 47.31 88 GLY A CA 1
ATOM 650 C C . GLY A 1 88 ? 15.797 16.021 25.748 1.00 47.31 88 GLY A C 1
ATOM 651 O O . GLY A 1 88 ? 15.939 14.977 25.128 1.00 47.31 88 GLY A O 1
ATOM 652 N N . LEU A 1 89 ? 16.115 17.229 25.262 1.00 50.09 89 LEU A N 1
ATOM 653 C CA . LEU A 1 89 ? 16.891 17.559 24.050 1.00 50.09 89 LEU A CA 1
ATOM 654 C C . LEU A 1 89 ? 16.153 17.604 22.685 1.00 50.09 89 LEU A C 1
ATOM 656 O O . LEU A 1 89 ? 15.976 16.604 22.004 1.00 50.09 89 LEU A O 1
ATOM 660 N N . SER A 1 90 ? 15.936 18.846 22.226 1.00 48.16 90 SER A N 1
ATOM 661 C CA . SER A 1 90 ? 16.291 19.375 20.890 1.00 48.16 90 SER A CA 1
ATOM 662 C C . SER A 1 90 ? 15.807 18.632 19.625 1.00 48.16 90 SER A C 1
ATOM 664 O O . SER A 1 90 ? 16.489 17.709 19.206 1.00 48.16 90 SER A O 1
ATOM 666 N N . ASP A 1 91 ? 14.755 19.128 18.943 1.00 47.22 91 ASP A N 1
ATOM 667 C CA . ASP A 1 91 ? 14.765 19.544 17.507 1.00 47.22 91 ASP A CA 1
ATOM 668 C C . ASP A 1 91 ? 13.354 19.981 17.002 1.00 47.22 91 ASP A C 1
ATOM 670 O O . ASP A 1 91 ? 12.687 19.312 16.217 1.00 47.22 91 ASP A O 1
ATOM 674 N N . ALA A 1 92 ? 12.837 21.126 17.465 1.00 53.06 92 ALA A N 1
ATOM 675 C CA . ALA A 1 92 ? 11.446 21.564 17.236 1.00 53.06 92 ALA A CA 1
ATOM 676 C C . ALA A 1 92 ? 11.149 22.219 15.858 1.00 53.06 92 ALA A C 1
ATOM 678 O O . ALA A 1 92 ? 10.147 22.928 15.712 1.00 53.06 92 ALA A O 1
ATOM 679 N N . ALA A 1 93 ? 12.001 22.041 14.842 1.00 49.50 93 ALA A N 1
ATOM 680 C CA . ALA A 1 93 ? 11.899 22.779 13.572 1.00 49.50 93 ALA A CA 1
ATOM 681 C C . ALA A 1 93 ? 11.345 21.969 12.380 1.00 49.50 93 ALA A C 1
ATOM 683 O O . ALA A 1 93 ? 10.903 22.567 11.399 1.00 49.50 93 ALA A O 1
ATOM 684 N N . SER A 1 94 ? 11.316 20.637 12.449 1.00 51.94 94 SER A N 1
ATOM 685 C CA . SER A 1 94 ? 11.042 19.756 11.298 1.00 51.94 94 SER A CA 1
ATOM 686 C C . SER A 1 94 ? 9.644 19.111 11.279 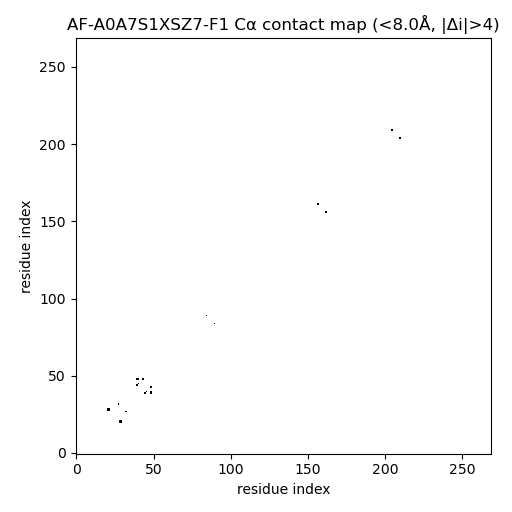1.00 51.94 94 SER A C 1
ATOM 688 O O . SER A 1 94 ? 9.208 18.662 10.222 1.00 51.94 94 SER A O 1
ATOM 690 N N . ALA A 1 95 ? 8.892 19.129 12.388 1.00 53.84 95 ALA A N 1
ATOM 691 C CA . ALA A 1 95 ? 7.570 18.485 12.490 1.00 53.84 95 ALA A CA 1
ATOM 692 C C . ALA A 1 95 ? 6.377 19.348 12.012 1.00 53.84 95 ALA A C 1
ATOM 694 O O . ALA A 1 95 ? 5.297 18.835 11.725 1.00 53.84 95 ALA A O 1
ATOM 695 N N . ARG A 1 96 ? 6.552 20.669 11.888 1.00 55.09 96 ARG A N 1
ATOM 696 C CA . ARG A 1 96 ? 5.476 21.599 11.490 1.00 55.09 96 ARG A CA 1
ATOM 697 C C . ARG A 1 96 ? 4.991 21.481 10.030 1.00 55.09 96 ARG A C 1
ATOM 699 O O . ARG A 1 96 ? 3.781 21.533 9.832 1.00 55.09 96 ARG A O 1
ATOM 706 N N . PRO A 1 97 ? 5.848 21.288 9.003 1.00 58.69 97 PRO A N 1
ATOM 707 C CA . PRO A 1 97 ? 5.381 21.317 7.616 1.00 58.69 97 PRO A CA 1
ATOM 708 C C . PRO A 1 97 ? 4.491 20.121 7.252 1.00 58.69 97 PRO A C 1
ATOM 710 O O . PRO A 1 97 ? 3.557 20.281 6.477 1.00 58.69 97 PRO A O 1
ATOM 713 N N . VAL A 1 98 ? 4.720 18.933 7.815 1.00 54.88 98 VAL A N 1
ATOM 714 C CA . VAL A 1 98 ? 3.947 17.729 7.450 1.00 54.88 98 VAL A CA 1
ATOM 715 C C . VAL A 1 98 ? 2.507 17.806 7.966 1.00 54.88 98 VAL A C 1
ATOM 717 O O . VAL A 1 98 ? 1.576 17.464 7.236 1.00 54.88 98 VAL A O 1
ATOM 720 N N . LYS A 1 99 ? 2.316 18.327 9.184 1.00 63.06 99 LYS A N 1
ATOM 721 C CA . LYS A 1 99 ? 0.990 18.540 9.775 1.00 63.06 99 LYS A CA 1
ATOM 722 C C . LYS A 1 99 ? 0.158 19.528 8.953 1.00 63.06 99 LYS A C 1
ATOM 724 O O . LYS A 1 99 ? -0.988 19.236 8.631 1.00 63.06 99 LYS A O 1
ATOM 729 N N . ASP A 1 100 ? 0.761 20.640 8.533 1.00 67.00 100 ASP A N 1
ATOM 730 C CA . ASP A 1 100 ? 0.072 21.661 7.734 1.00 67.00 100 ASP A CA 1
ATOM 731 C C . ASP A 1 100 ? -0.312 21.152 6.332 1.00 67.00 100 ASP A C 1
ATOM 733 O O . ASP A 1 100 ? -1.361 21.520 5.802 1.00 67.00 100 ASP A O 1
ATOM 737 N N . PHE A 1 101 ? 0.499 20.275 5.727 1.00 66.38 101 PHE A N 1
ATOM 738 C CA . PHE A 1 101 ? 0.164 19.637 4.448 1.00 66.38 101 PHE A CA 1
ATOM 739 C C . PHE A 1 101 ? -0.995 18.639 4.576 1.00 66.38 101 PHE A C 1
ATOM 741 O O . PHE A 1 101 ? -1.870 18.613 3.708 1.00 66.38 101 PHE A O 1
ATOM 748 N N . PHE A 1 102 ? -1.018 17.838 5.644 1.00 69.44 102 PHE A N 1
ATOM 749 C CA . PHE A 1 102 ? -2.064 16.837 5.861 1.00 69.44 102 PHE A CA 1
ATOM 750 C C . PHE A 1 102 ? -3.397 17.478 6.259 1.00 69.44 102 PHE A C 1
ATOM 752 O O . PHE A 1 102 ? -4.426 17.160 5.663 1.00 69.44 102 PHE A O 1
ATOM 759 N N . ASP A 1 103 ? -3.371 18.441 7.187 1.00 69.19 103 ASP A N 1
ATOM 760 C CA . ASP A 1 103 ? -4.559 19.197 7.597 1.00 69.19 103 ASP A CA 1
ATOM 761 C C . ASP A 1 103 ? -5.171 19.922 6.391 1.00 69.19 103 ASP A C 1
ATOM 763 O O . ASP A 1 103 ? -6.381 19.866 6.184 1.00 69.19 103 ASP A O 1
ATOM 767 N N . LYS A 1 104 ? -4.345 20.520 5.521 1.00 72.88 104 LYS A N 1
ATOM 768 C CA . LYS A 1 104 ? -4.830 21.190 4.309 1.00 72.88 104 LYS A CA 1
ATOM 769 C C . LYS A 1 104 ? -5.468 20.220 3.310 1.00 72.88 104 LYS A C 1
ATOM 771 O O . LYS A 1 104 ? -6.567 20.494 2.841 1.00 72.88 104 LYS A O 1
ATOM 776 N N . ALA A 1 105 ? -4.825 19.088 3.017 1.00 65.38 105 ALA A N 1
ATOM 777 C CA . ALA A 1 105 ? -5.362 18.094 2.084 1.00 65.38 105 ALA A CA 1
ATOM 778 C C . ALA A 1 105 ? -6.668 17.456 2.594 1.00 65.38 105 ALA A C 1
ATOM 780 O O . ALA A 1 105 ? -7.578 17.174 1.814 1.00 65.38 105 ALA A O 1
ATOM 781 N N . PHE A 1 106 ? -6.779 17.250 3.908 1.00 69.00 106 PHE A N 1
ATOM 782 C CA . PHE A 1 106 ? -7.963 16.659 4.524 1.00 69.00 106 PHE A CA 1
ATOM 783 C C . PHE A 1 106 ? -9.132 17.649 4.618 1.00 69.00 106 PHE A C 1
ATOM 785 O O . PHE A 1 106 ? -10.276 17.280 4.347 1.00 69.00 106 PHE A O 1
ATOM 792 N N . GLN A 1 107 ? -8.853 18.915 4.946 1.00 69.69 107 GLN A N 1
ATOM 793 C CA . GLN A 1 107 ? -9.856 19.982 4.974 1.00 69.69 107 GLN A CA 1
ATOM 794 C C . GLN A 1 107 ? -10.426 20.244 3.571 1.00 69.69 107 GLN A C 1
ATOM 796 O O . GLN A 1 107 ? -11.639 20.357 3.410 1.00 69.69 107 GLN A O 1
ATOM 801 N N . GLU A 1 108 ? -9.560 20.269 2.554 1.00 62.50 108 GLU A N 1
ATOM 802 C CA . GLU A 1 108 ? -9.940 20.510 1.157 1.00 62.50 108 GLU A CA 1
ATOM 803 C C . GLU A 1 108 ? -10.807 19.360 0.604 1.00 62.50 108 GLU A C 1
ATOM 805 O O . GLU A 1 108 ? -11.811 19.616 -0.056 1.00 62.50 108 GLU A O 1
ATOM 810 N N . GLY A 1 109 ? -10.525 18.104 0.982 1.00 52.47 109 GLY A N 1
ATOM 811 C CA . GLY A 1 109 ? -11.356 16.951 0.605 1.00 52.47 109 GLY A CA 1
ATOM 812 C C . GLY A 1 109 ? -12.706 16.844 1.337 1.00 52.47 109 GLY A C 1
ATOM 813 O O . GLY A 1 109 ? -13.667 16.306 0.784 1.00 52.47 109 GLY A O 1
ATOM 814 N N . LEU A 1 110 ? -12.816 17.349 2.573 1.00 52.28 110 LEU A N 1
ATOM 815 C CA . LEU A 1 110 ? -14.068 17.320 3.345 1.00 52.28 110 LEU A CA 1
ATOM 816 C C . LEU A 1 110 ? -15.057 18.415 2.929 1.00 52.28 110 LEU A C 1
ATOM 818 O O . LEU A 1 110 ? -16.256 18.137 2.843 1.00 52.28 110 LEU A O 1
ATOM 822 N N . ASP A 1 111 ? -14.572 19.624 2.632 1.00 47.12 111 ASP A N 1
ATOM 823 C CA . ASP A 1 111 ? -15.415 20.713 2.118 1.00 47.12 111 ASP A CA 1
ATOM 824 C C . ASP A 1 111 ? -15.976 20.385 0.717 1.00 47.12 111 ASP A C 1
ATOM 826 O O . ASP A 1 111 ? -17.097 20.775 0.371 1.00 47.12 111 ASP A O 1
ATOM 830 N N . GLU A 1 112 ? -15.250 19.591 -0.075 1.00 52.59 112 GLU A N 1
ATOM 831 C CA . GLU A 1 112 ? -15.678 19.153 -1.407 1.00 52.59 112 GLU A CA 1
ATOM 832 C C . GLU A 1 112 ? -16.768 18.063 -1.349 1.00 52.59 112 GLU A C 1
ATOM 834 O O . GLU A 1 112 ? -17.727 18.085 -2.124 1.00 52.59 112 GLU A O 1
ATOM 839 N N . ALA A 1 113 ? -16.713 17.163 -0.360 1.00 45.50 113 ALA A N 1
ATOM 840 C CA . ALA A 1 113 ? -17.720 16.114 -0.176 1.00 45.50 113 ALA A CA 1
ATOM 841 C C . ALA A 1 113 ? -19.067 16.630 0.377 1.00 45.50 113 ALA A C 1
ATOM 843 O O . ALA A 1 113 ? -20.101 15.985 0.185 1.00 45.50 113 ALA A O 1
ATOM 844 N N . GLN A 1 114 ? -19.090 17.784 1.056 1.00 46.94 114 GLN A N 1
ATOM 845 C CA . GLN A 1 114 ? -20.282 18.288 1.755 1.00 46.94 114 GLN A CA 1
ATOM 846 C C . GLN A 1 114 ? -21.160 19.242 0.921 1.00 46.94 114 GLN A C 1
ATOM 848 O O . GLN A 1 114 ? -22.250 19.614 1.358 1.00 46.94 114 GLN A O 1
ATOM 853 N N . THR A 1 115 ? -20.742 19.604 -0.299 1.00 43.69 115 THR A N 1
ATOM 854 C CA . THR A 1 115 ? -21.488 20.525 -1.183 1.00 43.69 115 THR A CA 1
ATOM 855 C C . THR A 1 115 ? -22.311 19.836 -2.278 1.00 43.69 115 THR A C 1
ATOM 857 O O . THR A 1 115 ? -23.016 20.507 -3.038 1.00 43.69 115 THR A O 1
ATOM 860 N N . VAL A 1 116 ? -22.331 18.498 -2.317 1.00 42.72 116 VAL A N 1
ATOM 861 C CA . VAL A 1 116 ? -23.237 17.729 -3.185 1.00 42.72 116 VAL A CA 1
ATOM 862 C C . VAL A 1 116 ? -24.648 17.744 -2.589 1.00 42.72 116 VAL A C 1
ATOM 864 O O . VAL A 1 116 ? -25.090 16.818 -1.912 1.00 42.72 116 VAL A O 1
ATOM 867 N N . VAL A 1 117 ? -25.372 18.835 -2.837 1.00 41.97 117 VAL A N 1
ATOM 868 C CA . VAL A 1 117 ? -26.820 18.914 -2.618 1.00 41.97 117 VAL A CA 1
ATOM 869 C C . VAL A 1 117 ? -27.480 17.870 -3.530 1.00 41.97 117 VAL A C 1
ATOM 871 O O . VAL A 1 117 ? -27.335 17.975 -4.751 1.00 41.97 117 VAL A O 1
ATOM 874 N N . PRO A 1 118 ? -28.200 16.861 -3.001 1.00 47.12 118 PRO A N 1
ATOM 875 C CA . PRO A 1 118 ? -28.902 15.913 -3.854 1.00 47.12 118 PRO A CA 1
ATOM 876 C C . PRO A 1 118 ? -29.957 16.676 -4.672 1.00 47.12 118 PRO A C 1
ATOM 878 O O . PRO A 1 118 ? -30.741 17.429 -4.084 1.00 47.12 118 PRO A O 1
ATOM 881 N N . PRO A 1 119 ? -30.011 16.528 -6.010 1.00 44.97 119 PRO A N 1
ATOM 882 C CA . PRO A 1 119 ? -31.087 17.129 -6.779 1.00 44.97 119 PRO A CA 1
ATOM 883 C C . PRO A 1 119 ? -32.406 16.507 -6.322 1.00 44.97 119 PRO A C 1
ATOM 885 O O . PRO A 1 119 ? -32.583 15.287 -6.353 1.00 44.97 119 PRO A O 1
ATOM 888 N N . ALA A 1 120 ? -33.325 17.359 -5.871 1.00 41.38 120 ALA A N 1
ATOM 889 C CA . ALA A 1 120 ? -34.695 16.972 -5.595 1.00 41.38 120 ALA A CA 1
ATOM 890 C C . ALA A 1 120 ? -35.291 16.348 -6.867 1.00 41.38 120 ALA A C 1
ATOM 892 O O . ALA A 1 120 ? -35.420 17.008 -7.899 1.00 41.38 120 ALA A O 1
ATOM 893 N N . LEU A 1 121 ? -35.607 15.056 -6.786 1.00 42.91 121 LEU A N 1
ATOM 894 C CA . LEU A 1 121 ? -36.381 14.322 -7.780 1.00 42.91 121 LEU A CA 1
ATOM 895 C C . LEU A 1 121 ? -37.819 14.843 -7.744 1.00 42.91 121 LEU A C 1
ATOM 897 O O . LEU A 1 121 ? -38.660 14.293 -7.037 1.00 42.91 121 LEU A O 1
ATOM 901 N N . ASP A 1 122 ? -38.081 15.911 -8.493 1.00 35.41 122 ASP A N 1
ATOM 902 C CA . ASP A 1 122 ? -39.439 16.351 -8.789 1.00 35.41 122 ASP A CA 1
ATOM 903 C C . ASP A 1 122 ? -39.863 15.784 -10.146 1.00 35.41 122 ASP A C 1
ATOM 905 O O . ASP A 1 122 ? -39.176 15.920 -11.164 1.00 35.41 122 ASP A O 1
ATOM 909 N N . GLY A 1 123 ? -40.971 15.050 -10.125 1.00 46.34 123 GLY A N 1
ATOM 910 C CA . GLY A 1 123 ? -41.468 14.284 -11.254 1.00 46.34 123 GLY A CA 1
ATOM 911 C C . GLY A 1 123 ? -41.917 15.177 -12.406 1.00 46.34 123 GLY A C 1
ATOM 912 O O . GLY A 1 123 ? -42.799 16.016 -12.253 1.00 46.34 123 GLY A O 1
ATOM 913 N N . ALA A 1 124 ? -41.379 14.927 -13.596 1.00 35.91 124 ALA A N 1
ATOM 914 C CA . ALA A 1 124 ? -41.978 15.386 -14.840 1.00 35.91 124 ALA A CA 1
ATOM 915 C C . ALA A 1 124 ? -41.707 14.370 -15.952 1.00 35.91 124 ALA A C 1
ATOM 917 O O . ALA A 1 124 ? -40.641 14.312 -16.560 1.00 35.91 124 ALA A O 1
ATOM 918 N N . THR A 1 125 ? -42.724 13.554 -16.210 1.00 44.25 125 THR A N 1
ATOM 919 C CA . THR A 1 125 ? -42.957 12.862 -17.475 1.00 44.25 125 THR A CA 1
ATOM 920 C C . THR A 1 125 ? -42.865 13.843 -18.642 1.00 44.25 125 THR A C 1
ATOM 922 O O . THR A 1 125 ? -43.634 14.802 -18.702 1.00 44.25 125 THR A O 1
ATOM 925 N N . GLY A 1 126 ? -41.979 13.580 -19.599 1.00 33.66 126 GLY A N 1
ATOM 926 C CA . GLY A 1 126 ? -41.926 14.349 -20.838 1.00 33.66 126 GLY A CA 1
ATOM 927 C C . GLY A 1 126 ? -40.730 13.970 -21.691 1.00 33.66 126 GLY A C 1
ATOM 928 O O . GLY A 1 126 ? -39.701 14.628 -21.638 1.00 33.66 126 GLY A O 1
ATOM 929 N N . VAL A 1 127 ? -40.871 12.902 -22.474 1.00 46.91 127 VAL A N 1
ATOM 930 C CA . VAL A 1 127 ? -39.942 12.545 -23.553 1.00 46.91 127 VAL A CA 1
ATOM 931 C C . VAL A 1 127 ? -40.229 13.452 -24.757 1.00 46.91 127 VAL A C 1
ATOM 933 O O . VAL A 1 127 ? -41.340 13.378 -25.285 1.00 46.91 127 VAL A O 1
ATOM 936 N N . PRO A 1 128 ? -39.281 14.273 -25.246 1.00 50.19 128 PRO A N 1
ATOM 937 C CA . PRO A 1 128 ? -39.334 14.780 -26.611 1.00 50.19 128 PRO A CA 1
ATOM 938 C C . PRO A 1 128 ? -38.547 13.868 -27.578 1.00 50.19 128 PRO A C 1
ATOM 940 O O . PRO A 1 128 ? -37.572 13.226 -27.179 1.00 50.19 128 PRO A O 1
ATOM 943 N N . PRO A 1 129 ? -38.960 13.792 -28.856 1.00 50.75 129 PRO A N 1
ATOM 944 C CA . PRO A 1 129 ? -38.378 12.887 -29.842 1.00 50.75 129 PRO A CA 1
ATOM 945 C C . PRO A 1 129 ? -37.010 13.373 -30.342 1.00 50.75 129 PRO A C 1
ATOM 947 O O . PRO A 1 129 ? -36.807 14.552 -30.631 1.00 50.75 129 PRO A O 1
ATOM 950 N N . VAL A 1 130 ? -36.086 12.423 -30.482 1.00 46.72 130 VAL A N 1
ATOM 951 C CA . VAL A 1 130 ? -34.741 12.606 -31.040 1.00 46.72 130 VAL A CA 1
ATOM 952 C C . VAL A 1 130 ? -34.836 12.766 -32.561 1.00 46.72 130 VAL A C 1
ATOM 954 O O . VAL A 1 130 ? -35.376 11.901 -33.248 1.00 46.72 130 VAL A O 1
ATOM 957 N N . ALA A 1 131 ? -34.304 13.869 -33.092 1.00 45.50 131 ALA A N 1
ATOM 958 C CA . ALA A 1 131 ? -34.112 14.070 -34.528 1.00 45.50 131 ALA A CA 1
ATOM 959 C C . ALA A 1 131 ? -32.807 13.391 -35.005 1.00 45.50 131 ALA A C 1
ATOM 961 O O . ALA A 1 131 ? -31.817 13.410 -34.270 1.00 45.50 131 ALA A O 1
ATOM 962 N N . PRO A 1 132 ? -32.763 12.814 -36.221 1.00 51.25 132 PRO A N 1
ATOM 963 C CA . PRO A 1 132 ? -31.578 12.128 -36.727 1.00 51.25 132 PRO A CA 1
ATOM 964 C C . PRO A 1 132 ? -30.530 13.134 -37.228 1.00 51.25 132 PRO A C 1
ATOM 966 O O . PRO A 1 132 ? -30.803 13.944 -38.113 1.00 51.25 132 PRO A O 1
ATOM 969 N N . VAL A 1 133 ? -29.314 13.065 -36.681 1.00 46.72 133 VAL A N 1
ATOM 970 C CA . VAL A 1 133 ? -28.153 13.811 -37.186 1.00 46.72 133 VAL A CA 1
ATOM 971 C C . VAL A 1 133 ? -27.499 13.004 -38.307 1.00 46.72 133 VAL A C 1
ATOM 973 O O . VAL A 1 133 ? -27.104 11.855 -38.119 1.00 46.72 133 VAL A O 1
ATOM 976 N N . ALA A 1 134 ? -27.422 13.618 -39.486 1.00 44.97 134 ALA A N 1
ATOM 977 C CA . ALA A 1 134 ? -26.803 13.082 -40.689 1.00 44.97 134 ALA A CA 1
ATOM 978 C C . ALA A 1 134 ? -25.272 12.978 -40.553 1.00 44.97 134 ALA A C 1
ATOM 980 O O . ALA A 1 134 ? -24.612 13.912 -40.099 1.00 44.97 134 ALA A O 1
ATOM 981 N N . GLN A 1 135 ? -24.717 11.845 -40.989 1.00 46.72 135 GLN A N 1
ATOM 982 C CA . GLN A 1 135 ? -23.280 11.624 -41.166 1.00 46.72 135 GLN A CA 1
ATOM 983 C C . GLN A 1 135 ? -22.734 12.468 -42.328 1.00 46.72 135 GLN A C 1
ATOM 985 O O . GLN A 1 135 ? -23.321 12.492 -43.410 1.00 46.72 135 GLN A O 1
ATOM 990 N N . ALA A 1 136 ? -21.574 13.092 -42.121 1.00 44.38 136 ALA A N 1
ATOM 991 C CA . ALA A 1 136 ? -20.735 13.660 -43.175 1.00 44.38 136 ALA A CA 1
ATOM 992 C C . ALA A 1 136 ? -19.413 12.858 -43.278 1.00 44.38 136 ALA A C 1
ATOM 994 O O . ALA A 1 136 ? -18.910 12.405 -42.247 1.00 44.38 136 ALA A O 1
ATOM 995 N N . PRO A 1 137 ? -18.859 12.650 -44.490 1.00 57.41 137 PRO A N 1
ATOM 996 C CA . PRO A 1 137 ? -17.686 11.801 -44.727 1.00 57.41 137 PRO A CA 1
ATOM 997 C C . PRO A 1 137 ? -16.342 12.504 -44.425 1.00 57.41 137 PRO A C 1
ATOM 999 O O . PRO A 1 137 ? -16.283 13.736 -44.426 1.00 57.41 137 PRO A O 1
ATOM 1002 N N . PRO A 1 138 ? -15.243 11.746 -44.215 1.00 55.34 138 PRO A N 1
ATOM 1003 C CA . PRO A 1 138 ? -13.920 12.307 -43.952 1.00 55.34 138 PRO A CA 1
ATOM 1004 C C . PRO A 1 138 ? -13.239 12.800 -45.238 1.00 55.34 138 PRO A C 1
ATOM 1006 O O . PRO A 1 138 ? -13.191 12.100 -46.250 1.00 55.34 138 PRO A O 1
ATOM 1009 N N . ALA A 1 139 ? -12.679 14.009 -45.179 1.00 46.84 139 ALA A N 1
ATOM 1010 C CA . ALA A 1 139 ? -11.847 14.579 -46.230 1.00 46.84 139 ALA A CA 1
ATOM 1011 C C . ALA A 1 139 ? -10.394 14.106 -46.077 1.00 46.84 139 ALA A C 1
ATOM 1013 O O . ALA A 1 139 ? -9.772 14.271 -45.028 1.00 46.84 139 ALA A O 1
ATOM 1014 N N . ALA A 1 140 ? -9.869 13.535 -47.159 1.00 49.81 140 ALA A N 1
ATOM 1015 C CA . ALA A 1 140 ? -8.469 13.195 -47.344 1.00 49.81 140 ALA A CA 1
ATOM 1016 C C . ALA A 1 140 ? -7.600 14.462 -47.426 1.00 49.81 140 ALA A C 1
ATOM 1018 O O . ALA A 1 140 ? -7.883 15.368 -48.210 1.00 49.81 140 ALA A O 1
ATOM 1019 N N . GLY A 1 141 ? -6.520 14.495 -46.646 1.00 44.19 141 GLY A N 1
ATOM 1020 C CA . GLY A 1 141 ? -5.498 15.538 -46.676 1.00 44.19 141 GLY A CA 1
ATOM 1021 C C . GLY A 1 141 ? -4.113 14.908 -46.713 1.00 44.19 141 GLY A C 1
ATOM 1022 O O . GLY A 1 141 ? -3.515 14.652 -45.676 1.00 44.19 141 GLY A O 1
ATOM 1023 N N . SER A 1 142 ? -3.644 14.631 -47.927 1.00 47.03 142 SER A N 1
ATOM 1024 C CA . SER A 1 142 ? -2.296 14.168 -48.250 1.00 47.03 142 SER A CA 1
ATOM 1025 C C . SER A 1 142 ? -1.333 15.358 -48.235 1.00 47.03 142 SER A C 1
ATOM 1027 O O . SER A 1 142 ? -1.499 16.273 -49.041 1.00 47.03 142 SER A O 1
ATOM 1029 N N . MET A 1 143 ? -0.309 15.341 -47.380 1.00 45.56 143 MET A N 1
ATOM 1030 C CA . MET A 1 143 ? 0.888 16.168 -47.558 1.00 45.56 143 MET A CA 1
ATOM 1031 C C . MET A 1 143 ? 2.117 15.267 -47.615 1.00 45.56 143 MET A C 1
ATOM 1033 O O . MET A 1 143 ? 2.322 14.410 -46.762 1.00 45.56 143 MET A O 1
ATOM 1037 N N . ALA A 1 144 ? 2.872 15.445 -48.695 1.00 45.19 144 ALA A N 1
ATOM 1038 C CA . ALA A 1 144 ? 4.071 14.707 -49.035 1.00 45.19 144 ALA A CA 1
ATOM 1039 C C . ALA A 1 144 ? 5.251 15.180 -48.176 1.00 45.19 144 ALA A C 1
ATOM 1041 O O . ALA A 1 144 ? 5.613 16.356 -48.212 1.00 45.19 144 ALA A O 1
ATOM 1042 N N . GLU A 1 145 ? 5.852 14.245 -47.445 1.00 42.72 145 GLU A N 1
ATOM 1043 C CA . GLU A 1 145 ? 7.088 14.424 -46.688 1.00 42.72 145 GLU A CA 1
ATOM 1044 C C . GLU A 1 145 ? 8.246 13.743 -47.437 1.00 42.72 145 GLU A C 1
ATOM 1046 O O . GLU A 1 145 ? 8.090 12.672 -48.027 1.00 42.72 145 GLU A O 1
ATOM 1051 N N . ALA A 1 146 ? 9.390 14.427 -47.495 1.00 52.97 146 ALA A N 1
ATOM 1052 C CA . ALA A 1 146 ? 10.576 14.027 -48.246 1.00 52.97 146 ALA A CA 1
ATOM 1053 C C . ALA A 1 146 ? 11.254 12.772 -47.646 1.00 52.97 146 ALA A C 1
ATOM 1055 O O . ALA A 1 146 ? 11.198 12.568 -46.434 1.00 52.97 146 ALA A O 1
ATOM 1056 N N . PRO A 1 147 ? 11.931 11.933 -48.457 1.00 53.00 147 PRO A N 1
ATOM 1057 C CA . PRO A 1 147 ? 12.448 10.646 -48.007 1.00 53.00 147 PRO A CA 1
ATOM 1058 C C . PRO A 1 147 ? 13.734 10.818 -47.187 1.00 53.00 147 PRO A C 1
ATOM 1060 O O . PRO A 1 147 ? 14.834 10.898 -47.734 1.00 53.00 147 PRO A O 1
ATOM 1063 N N . VAL A 1 148 ? 13.605 10.839 -45.861 1.00 57.59 148 VAL A N 1
ATOM 1064 C CA . VAL A 1 148 ? 14.709 10.513 -44.950 1.00 57.59 148 VAL A CA 1
ATOM 1065 C C . VAL A 1 148 ? 14.743 8.992 -44.826 1.00 57.59 148 VAL A C 1
ATOM 1067 O O . VAL A 1 148 ? 13.733 8.371 -44.501 1.00 57.59 148 VAL A O 1
ATOM 1070 N N . ALA A 1 149 ? 15.887 8.383 -45.143 1.00 59.41 149 ALA A N 1
ATOM 1071 C CA . ALA A 1 149 ? 16.070 6.942 -45.036 1.00 59.41 149 ALA A CA 1
ATOM 1072 C C . ALA A 1 149 ? 15.747 6.484 -43.597 1.00 59.41 149 ALA A C 1
ATOM 1074 O O . ALA A 1 149 ? 16.359 7.000 -42.657 1.00 59.41 149 ALA A O 1
ATOM 1075 N N . PRO A 1 150 ? 14.788 5.560 -43.405 1.00 67.56 150 PRO A N 1
ATOM 1076 C CA . PRO A 1 150 ? 14.413 5.101 -42.078 1.00 67.56 150 PRO A CA 1
ATOM 1077 C C . PRO A 1 150 ? 15.605 4.387 -41.418 1.00 67.56 150 PRO A C 1
ATOM 1079 O O . PRO A 1 150 ? 16.260 3.573 -42.079 1.00 67.56 150 PRO A O 1
ATOM 1082 N N . PRO A 1 151 ? 15.915 4.666 -40.136 1.00 68.31 151 PRO A N 1
ATOM 1083 C CA . PRO A 1 151 ? 16.838 3.832 -39.379 1.00 68.31 151 PRO A CA 1
ATOM 1084 C C . PRO A 1 151 ? 16.305 2.397 -39.373 1.00 68.31 151 PRO A C 1
ATOM 1086 O O . PRO A 1 151 ? 15.094 2.181 -39.295 1.00 68.31 151 PRO A O 1
ATOM 1089 N N . ALA A 1 152 ? 17.215 1.430 -39.517 1.00 70.62 152 ALA A N 1
ATOM 1090 C CA . ALA A 1 152 ? 16.884 0.012 -39.573 1.00 70.62 152 ALA A CA 1
ATOM 1091 C C . ALA A 1 152 ? 15.897 -0.355 -38.446 1.00 70.62 152 ALA A C 1
ATOM 1093 O O . ALA A 1 152 ? 16.125 0.052 -37.302 1.00 70.62 152 ALA A O 1
ATOM 1094 N N . PRO A 1 153 ? 14.802 -1.077 -38.751 1.00 71.12 153 PRO A N 1
ATOM 1095 C CA . PRO A 1 153 ? 13.835 -1.460 -37.736 1.00 71.12 153 PRO A CA 1
ATOM 1096 C C . PRO A 1 153 ? 14.551 -2.257 -36.635 1.00 71.12 153 PRO A C 1
ATOM 1098 O O . PRO A 1 153 ? 15.358 -3.136 -36.957 1.00 71.12 153 PRO A O 1
ATOM 1101 N N . PRO A 1 154 ? 14.310 -1.944 -35.348 1.00 71.12 154 PRO A N 1
ATOM 1102 C CA . PRO A 1 154 ? 14.825 -2.752 -34.253 1.00 71.12 154 PRO A CA 1
ATOM 1103 C C . PRO A 1 154 ? 14.347 -4.191 -34.449 1.00 71.12 154 PRO A C 1
ATOM 1105 O O . PRO A 1 154 ? 13.194 -4.414 -34.820 1.00 71.12 154 PRO A O 1
ATOM 1108 N N . ALA A 1 155 ? 15.261 -5.146 -34.263 1.00 73.44 155 ALA A N 1
ATOM 1109 C CA . ALA A 1 155 ? 14.983 -6.565 -34.431 1.00 73.44 155 ALA A CA 1
ATOM 1110 C C . ALA A 1 155 ? 13.705 -6.937 -33.667 1.00 73.44 155 ALA A C 1
ATOM 1112 O O . ALA A 1 155 ? 13.565 -6.602 -32.489 1.00 73.44 155 ALA A O 1
ATOM 1113 N N . GLU A 1 156 ? 12.765 -7.575 -34.365 1.00 70.44 156 GLU A N 1
ATOM 1114 C CA . GLU A 1 156 ? 11.497 -7.985 -33.776 1.00 70.44 156 GLU A CA 1
ATOM 1115 C C . GLU A 1 156 ? 11.773 -8.882 -32.558 1.00 70.44 156 GLU A C 1
ATOM 1117 O O . GLU A 1 156 ? 12.595 -9.802 -32.659 1.00 70.44 156 GLU A O 1
ATOM 1122 N N . PRO A 1 157 ? 11.140 -8.612 -31.401 1.00 71.62 157 PRO A N 1
ATOM 1123 C CA . PRO A 1 157 ? 11.305 -9.445 -30.222 1.00 71.62 157 PRO A CA 1
ATOM 1124 C C . PRO A 1 157 ? 10.899 -10.870 -30.581 1.00 71.62 157 PRO A C 1
ATOM 1126 O O . PRO A 1 157 ? 9.827 -11.114 -31.142 1.00 71.62 157 PRO A O 1
ATOM 1129 N N . THR A 1 158 ? 11.787 -11.815 -30.297 1.00 79.25 158 THR A N 1
ATOM 1130 C CA . THR A 1 158 ? 11.543 -13.207 -30.645 1.00 79.25 158 THR A CA 1
ATOM 1131 C C . THR A 1 158 ? 10.343 -13.736 -29.856 1.00 79.25 158 THR A C 1
ATOM 1133 O O . THR A 1 158 ? 10.019 -13.280 -28.754 1.00 79.25 158 THR A O 1
ATOM 1136 N N . SER A 1 159 ? 9.640 -14.711 -30.429 1.00 73.56 159 SER A N 1
ATOM 1137 C CA . SER A 1 159 ? 8.445 -15.313 -29.822 1.00 73.56 159 SER A CA 1
ATOM 1138 C C . SER A 1 159 ? 8.733 -15.908 -28.436 1.00 73.56 159 SER A C 1
ATOM 1140 O O . SER A 1 159 ? 7.846 -15.951 -27.585 1.00 73.56 159 SER A O 1
ATOM 1142 N N . GLU A 1 160 ? 9.980 -16.323 -28.196 1.00 76.50 160 GLU A N 1
ATOM 1143 C CA . GLU A 1 160 ? 10.444 -16.852 -26.912 1.00 76.50 160 GLU A CA 1
ATOM 1144 C C . GLU A 1 160 ? 10.523 -15.777 -25.821 1.00 76.50 160 GLU A C 1
ATOM 1146 O O . GLU A 1 160 ? 10.125 -16.037 -24.683 1.00 76.50 160 GLU A O 1
ATOM 1151 N N . ASP A 1 161 ? 10.969 -14.562 -26.148 1.00 75.88 161 ASP A N 1
ATOM 1152 C CA . ASP A 1 161 ? 11.058 -13.465 -25.176 1.00 75.88 161 ASP A CA 1
ATOM 1153 C C . ASP A 1 161 ? 9.663 -13.010 -24.734 1.00 75.88 161 ASP A C 1
ATOM 1155 O O . ASP A 1 161 ? 9.413 -12.775 -23.550 1.00 75.88 161 ASP A O 1
ATOM 1159 N N . THR A 1 162 ? 8.715 -12.990 -25.673 1.00 74.81 162 THR A N 1
ATOM 1160 C CA . THR A 1 162 ? 7.316 -12.641 -25.389 1.00 74.81 162 THR A CA 1
ATOM 1161 C C . THR A 1 162 ? 6.636 -13.693 -24.505 1.00 74.81 162 THR A C 1
ATOM 1163 O O . THR A 1 162 ? 5.897 -13.338 -23.585 1.00 74.81 162 THR A O 1
ATOM 1166 N N . GLN A 1 163 ? 6.919 -14.986 -24.717 1.00 73.00 163 GLN A N 1
ATOM 1167 C CA . GLN A 1 163 ? 6.393 -16.065 -23.870 1.00 73.00 163 GLN A CA 1
ATOM 1168 C C . GLN A 1 163 ? 6.985 -16.043 -22.458 1.00 73.00 163 GLN A C 1
ATOM 1170 O O . GLN A 1 163 ? 6.247 -16.206 -21.485 1.00 73.00 163 GLN A O 1
ATOM 1175 N N . LYS A 1 164 ? 8.292 -15.786 -22.318 1.00 72.44 164 LYS A N 1
ATOM 1176 C CA . LYS A 1 164 ? 8.923 -15.630 -20.999 1.00 72.44 164 LYS A CA 1
ATOM 1177 C C . LYS A 1 164 ? 8.331 -14.446 -20.239 1.00 72.44 164 LYS A C 1
ATOM 1179 O O . LYS A 1 164 ? 8.013 -14.591 -19.061 1.00 72.44 164 LYS A O 1
ATOM 1184 N N . PHE A 1 165 ? 8.107 -13.316 -20.908 1.00 70.44 165 PHE A N 1
ATOM 1185 C CA . PHE A 1 165 ? 7.516 -12.134 -20.280 1.00 70.44 165 PHE A CA 1
ATOM 1186 C C . PHE A 1 165 ? 6.051 -12.359 -19.869 1.00 70.44 165 PHE A C 1
ATOM 1188 O O . PHE A 1 165 ? 5.671 -12.018 -18.752 1.00 70.44 165 PHE A O 1
ATOM 1195 N N . GLN A 1 166 ? 5.244 -13.022 -20.708 1.00 69.62 166 GLN A N 1
ATOM 1196 C CA . GLN A 1 166 ? 3.864 -13.392 -20.359 1.00 69.62 166 GLN A CA 1
ATOM 1197 C C . GLN A 1 166 ? 3.796 -14.392 -19.198 1.00 69.62 166 GLN A C 1
ATOM 1199 O O . GLN A 1 166 ? 2.923 -14.267 -18.347 1.00 69.62 166 GLN A O 1
ATOM 1204 N N . SER A 1 167 ? 4.746 -15.330 -19.104 1.00 67.69 167 SER A N 1
ATOM 1205 C CA . SER A 1 167 ? 4.814 -16.269 -17.975 1.00 67.69 167 SER A CA 1
ATOM 1206 C C . SER A 1 167 ? 5.219 -15.618 -16.644 1.00 67.69 167 SER A C 1
ATOM 1208 O O . SER A 1 167 ? 4.916 -16.157 -15.584 1.00 67.69 167 SER A O 1
ATOM 1210 N N . GLN A 1 168 ? 5.883 -14.456 -16.680 1.00 60.16 168 GLN A N 1
ATOM 1211 C CA . GLN A 1 168 ? 6.261 -13.694 -15.481 1.00 60.16 168 GLN A CA 1
ATOM 1212 C C . GLN A 1 168 ? 5.183 -12.696 -15.037 1.00 60.16 168 GLN A C 1
ATOM 1214 O O . GLN A 1 168 ? 5.171 -12.285 -13.880 1.00 60.16 168 GLN A O 1
ATOM 1219 N N . LEU A 1 169 ? 4.277 -12.319 -15.940 1.00 58.41 169 LEU A N 1
ATOM 1220 C CA . LEU A 1 169 ? 3.205 -11.352 -15.704 1.00 58.41 169 LEU A CA 1
ATOM 1221 C C . LEU A 1 169 ? 1.846 -12.002 -15.455 1.00 58.41 169 LEU A C 1
ATOM 1223 O O . LEU A 1 169 ? 0.834 -11.314 -15.566 1.00 58.41 169 LEU A O 1
ATOM 1227 N N . ASP A 1 170 ? 1.787 -13.293 -15.126 1.00 76.81 170 ASP A N 1
ATOM 1228 C CA . ASP A 1 170 ? 0.513 -13.920 -14.788 1.00 76.81 170 ASP A CA 1
ATOM 1229 C C . ASP A 1 170 ? 0.013 -13.385 -13.435 1.00 76.81 170 ASP A C 1
ATOM 1231 O O . ASP A 1 170 ? 0.298 -13.927 -12.361 1.00 76.81 170 ASP A O 1
ATOM 1235 N N . VAL A 1 171 ? -0.686 -12.249 -13.510 1.00 69.25 171 VAL A N 1
ATOM 1236 C CA . VAL A 1 171 ? -1.266 -11.486 -12.400 1.00 69.25 171 VAL A CA 1
ATOM 1237 C C . VAL A 1 171 ? -2.163 -12.380 -11.550 1.00 69.25 171 VAL A C 1
ATOM 1239 O O . VAL A 1 171 ? -2.220 -12.206 -10.333 1.00 69.25 171 VAL A O 1
ATOM 1242 N N . ASP A 1 172 ? -2.799 -13.380 -12.157 1.00 73.06 172 ASP A N 1
ATOM 1243 C CA . ASP A 1 172 ? -3.655 -14.327 -11.452 1.00 73.06 172 ASP A CA 1
ATOM 1244 C C . ASP A 1 172 ? -2.841 -15.263 -10.553 1.00 73.06 172 ASP A C 1
ATOM 1246 O O . ASP A 1 172 ? -3.241 -15.519 -9.416 1.00 73.06 172 ASP A O 1
ATOM 1250 N N . SER A 1 173 ? -1.656 -15.700 -10.994 1.00 77.56 173 SER A N 1
ATOM 1251 C CA . SER A 1 173 ? -0.746 -16.503 -10.167 1.00 77.56 173 SER A CA 1
ATOM 1252 C C . SER A 1 173 ? -0.178 -15.702 -8.989 1.00 77.56 173 SER A C 1
ATOM 1254 O O . SER A 1 173 ? -0.073 -16.215 -7.871 1.00 77.56 173 SER A O 1
ATOM 1256 N N . TRP A 1 174 ? 0.129 -14.419 -9.206 1.00 76.44 174 TRP A N 1
ATOM 1257 C CA . TRP A 1 174 ? 0.606 -13.516 -8.159 1.00 76.44 174 TRP A CA 1
ATOM 1258 C C . TRP A 1 174 ? -0.500 -13.200 -7.144 1.00 76.44 174 TRP A C 1
ATOM 1260 O O . TRP A 1 174 ? -0.274 -13.318 -5.940 1.00 76.44 174 TRP A O 1
ATOM 1270 N N . ASN A 1 175 ? -1.718 -12.910 -7.613 1.00 75.50 175 ASN A N 1
ATOM 1271 C CA . ASN A 1 175 ? -2.889 -12.704 -6.759 1.00 75.50 175 ASN A CA 1
ATOM 1272 C C . ASN A 1 175 ? -3.238 -13.959 -5.954 1.00 75.50 175 ASN A C 1
ATOM 1274 O O . ASN A 1 175 ? -3.491 -13.863 -4.755 1.00 75.50 175 ASN A O 1
ATOM 1278 N N . GLN A 1 176 ? -3.209 -15.144 -6.572 1.00 77.25 176 GLN A N 1
ATOM 1279 C CA . GLN A 1 176 ? -3.420 -16.405 -5.856 1.00 77.25 176 GLN A CA 1
ATOM 1280 C C . GLN A 1 176 ? -2.345 -16.641 -4.800 1.00 77.25 176 GLN A C 1
ATOM 1282 O O . GLN A 1 176 ? -2.667 -17.083 -3.700 1.00 77.25 176 GLN A O 1
ATOM 1287 N N . ARG A 1 177 ? -1.083 -16.308 -5.092 1.00 78.06 177 ARG A N 1
ATOM 1288 C CA . ARG A 1 177 ? 0.006 -16.427 -4.121 1.00 78.06 177 ARG A CA 1
ATOM 1289 C C . ARG A 1 177 ? -0.187 -15.485 -2.939 1.00 78.06 177 ARG A C 1
ATOM 1291 O O . ARG A 1 177 ? -0.056 -15.935 -1.807 1.00 78.06 177 ARG A O 1
ATOM 1298 N N . ILE A 1 178 ? -0.554 -14.225 -3.181 1.00 73.56 178 ILE A N 1
ATOM 1299 C CA . ILE A 1 178 ? -0.846 -13.266 -2.108 1.00 73.56 178 ILE A CA 1
ATOM 1300 C C . ILE A 1 178 ? -2.036 -13.726 -1.275 1.00 73.56 178 ILE A C 1
ATOM 1302 O O . ILE A 1 178 ? -1.926 -13.732 -0.053 1.00 73.56 178 ILE A O 1
ATOM 1306 N N . MET A 1 179 ? -3.133 -14.158 -1.904 1.00 81.19 179 MET A N 1
ATOM 1307 C CA . MET A 1 179 ? -4.330 -14.631 -1.198 1.00 81.19 179 MET A CA 1
ATOM 1308 C C . MET A 1 179 ? -4.064 -15.909 -0.400 1.00 81.19 179 MET A C 1
ATOM 1310 O O . MET A 1 179 ? -4.542 -16.037 0.721 1.00 81.19 179 MET A O 1
ATOM 1314 N N . ALA A 1 180 ? -3.265 -16.838 -0.927 1.00 79.62 180 ALA A N 1
ATOM 1315 C CA . ALA A 1 180 ? -2.864 -18.039 -0.199 1.00 79.62 180 ALA A CA 1
ATOM 1316 C C . ALA A 1 180 ? -1.972 -17.702 1.006 1.00 79.62 180 ALA A C 1
ATOM 1318 O O . ALA A 1 180 ? -2.138 -18.273 2.082 1.00 79.62 180 ALA A O 1
ATOM 1319 N N . GLN A 1 181 ? -1.057 -16.743 0.847 1.00 75.94 181 GLN A N 1
ATOM 1320 C CA . GLN A 1 181 ? -0.171 -16.309 1.923 1.00 75.94 181 GLN A CA 1
ATOM 1321 C C . GLN A 1 181 ? -0.933 -15.516 2.997 1.00 75.94 181 GLN A C 1
ATOM 1323 O O . GLN A 1 181 ? -0.699 -15.721 4.182 1.00 75.94 181 GLN A O 1
ATOM 1328 N N . THR A 1 182 ? -1.901 -14.677 2.609 1.00 69.62 182 THR A N 1
ATOM 1329 C CA . THR A 1 182 ? -2.773 -13.972 3.566 1.00 69.62 182 THR A CA 1
ATOM 1330 C C . THR A 1 182 ? -3.773 -14.899 4.241 1.00 69.62 182 THR A C 1
ATOM 1332 O O . THR A 1 182 ? -4.033 -14.707 5.421 1.00 69.62 182 THR A O 1
ATOM 1335 N N . ALA A 1 183 ? -4.300 -15.917 3.556 1.00 72.44 183 ALA A N 1
ATOM 1336 C CA . ALA A 1 183 ? -5.171 -16.913 4.177 1.00 72.44 183 ALA A CA 1
ATOM 1337 C C . ALA A 1 183 ? -4.423 -17.731 5.242 1.00 72.44 183 ALA A C 1
ATOM 1339 O O . ALA A 1 183 ? -4.936 -17.892 6.344 1.00 72.44 183 ALA A O 1
ATOM 1340 N N . GLY A 1 184 ? -3.190 -18.168 4.952 1.00 69.06 184 GLY A N 1
ATOM 1341 C CA . GLY A 1 184 ? -2.355 -18.881 5.9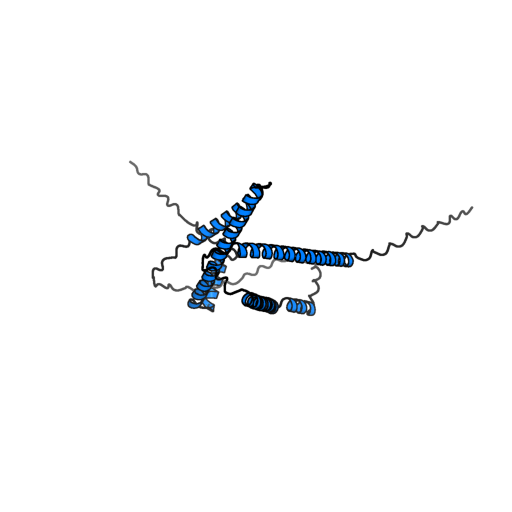25 1.00 69.06 184 GLY A CA 1
ATOM 1342 C C . GLY A 1 184 ? -1.996 -18.023 7.139 1.00 69.06 184 GLY A C 1
ATOM 1343 O O . GLY A 1 184 ? -2.154 -18.464 8.271 1.00 69.06 184 GLY A O 1
ATOM 1344 N N . VAL A 1 185 ? -1.606 -16.765 6.912 1.00 67.69 185 VAL A N 1
ATOM 1345 C CA . VAL A 1 185 ? -1.288 -15.814 7.990 1.00 67.69 185 VAL A CA 1
ATOM 1346 C C . VAL A 1 185 ? -2.536 -15.443 8.799 1.00 67.69 185 VAL A C 1
ATOM 1348 O O . VAL A 1 185 ? -2.454 -15.317 10.013 1.00 67.69 185 VAL A O 1
ATOM 1351 N N . ALA A 1 186 ? -3.704 -15.301 8.167 1.00 64.56 186 ALA A N 1
ATOM 1352 C CA . ALA A 1 186 ? -4.953 -15.033 8.875 1.00 64.56 186 ALA A CA 1
ATOM 1353 C C . ALA A 1 186 ? -5.394 -16.221 9.741 1.00 64.56 186 ALA A C 1
ATOM 1355 O O . ALA A 1 186 ? -5.927 -16.009 10.824 1.00 64.56 186 ALA A O 1
ATOM 1356 N N . GLU A 1 187 ? -5.170 -17.457 9.293 1.00 68.06 187 GLU A N 1
ATOM 1357 C CA . GLU A 1 187 ? -5.507 -18.656 10.064 1.00 68.06 187 GLU A CA 1
ATOM 1358 C C . GLU A 1 187 ? -4.526 -18.883 11.224 1.00 68.06 187 GLU A C 1
ATOM 1360 O O . GLU A 1 187 ? -4.958 -19.218 12.324 1.00 68.06 187 GLU A O 1
ATOM 1365 N N . GLU A 1 188 ? -3.238 -18.587 11.028 1.00 58.88 188 GLU A N 1
ATOM 1366 C CA . GLU A 1 188 ? -2.216 -18.628 12.082 1.00 58.88 188 GLU A CA 1
ATOM 1367 C C . GLU A 1 188 ? -2.424 -17.518 13.128 1.00 58.88 188 GLU A C 1
ATOM 1369 O O . GLU A 1 188 ? -2.447 -17.798 14.327 1.00 58.88 188 GLU A O 1
ATOM 1374 N N . LEU A 1 189 ? -2.709 -16.277 12.706 1.00 61.31 189 LEU A N 1
ATOM 1375 C CA . LEU A 1 189 ? -3.051 -15.198 13.642 1.00 61.31 189 LEU A CA 1
ATOM 1376 C C . LEU A 1 189 ? -4.377 -15.445 14.370 1.00 61.31 189 LEU A C 1
ATOM 1378 O O . LEU A 1 189 ? -4.523 -15.021 15.509 1.00 61.31 189 LEU A O 1
ATOM 1382 N N . ASN A 1 190 ? -5.357 -16.116 13.763 1.00 59.84 190 ASN A N 1
ATOM 1383 C CA . ASN A 1 190 ? -6.631 -16.384 14.435 1.00 59.84 190 ASN A CA 1
ATOM 1384 C C . ASN A 1 190 ? -6.564 -17.604 15.377 1.00 59.84 190 ASN A C 1
ATOM 1386 O O . ASN A 1 190 ? -7.432 -17.755 16.236 1.00 59.84 190 ASN A O 1
ATOM 1390 N N . ALA A 1 191 ? -5.550 -18.463 15.230 1.00 68.12 191 ALA A N 1
ATOM 1391 C CA . ALA A 1 191 ? -5.324 -19.614 16.102 1.00 68.12 191 ALA A CA 1
ATOM 1392 C C . ALA A 1 191 ? -4.589 -19.250 17.406 1.00 68.12 191 ALA A C 1
ATOM 1394 O O . ALA A 1 191 ? -4.848 -19.887 18.426 1.00 68.12 191 ALA A O 1
ATOM 1395 N N . ASP A 1 192 ? -3.736 -18.218 17.389 1.00 54.16 192 ASP A N 1
ATOM 1396 C CA . ASP A 1 192 ? -2.933 -17.797 18.552 1.00 54.16 192 ASP A CA 1
ATOM 1397 C C . ASP A 1 192 ? -3.363 -16.464 19.186 1.00 54.16 192 ASP A C 1
ATOM 1399 O O . ASP A 1 192 ? -2.779 -16.033 20.181 1.00 54.16 192 ASP A O 1
ATOM 1403 N N . VAL A 1 193 ? -4.406 -15.800 18.675 1.00 51.25 193 VAL A N 1
ATOM 1404 C CA . VAL A 1 193 ? -4.995 -14.649 19.374 1.00 51.25 193 VAL A CA 1
ATOM 1405 C C . VAL A 1 193 ? -5.932 -15.172 20.470 1.00 51.25 193 VAL A C 1
ATOM 1407 O O . VAL A 1 193 ? -7.008 -15.694 20.156 1.00 51.25 193 VAL A O 1
ATOM 1410 N N . PRO A 1 194 ? -5.578 -15.042 21.766 1.00 54.66 194 PRO A N 1
ATOM 1411 C CA . PRO A 1 194 ? -6.477 -15.420 22.843 1.00 54.66 194 PRO A CA 1
ATOM 1412 C C . PRO A 1 194 ? -7.776 -14.625 22.697 1.00 54.66 194 PRO A C 1
ATOM 1414 O O . PRO A 1 194 ? -7.766 -13.393 22.671 1.00 54.66 194 PRO A O 1
ATOM 1417 N N . GLN A 1 195 ? -8.909 -15.333 22.628 1.00 55.31 195 GLN A N 1
ATOM 1418 C CA . GLN A 1 195 ? -10.249 -14.736 22.506 1.00 55.31 195 GLN A CA 1
ATOM 1419 C C . GLN A 1 195 ? -10.639 -13.827 23.689 1.00 55.31 195 GLN A C 1
ATOM 1421 O O . GLN A 1 195 ? -11.716 -13.239 23.688 1.00 55.31 195 GLN A O 1
ATOM 1426 N N . ASP A 1 196 ? -9.753 -13.677 24.672 1.00 48.75 196 ASP A N 1
ATOM 1427 C CA . ASP A 1 196 ? -9.898 -12.796 25.828 1.00 48.75 196 ASP A CA 1
ATOM 1428 C C . ASP A 1 196 ? -9.468 -11.339 25.555 1.00 48.75 196 ASP A C 1
ATOM 1430 O O . ASP A 1 196 ? -9.617 -10.468 26.403 1.00 48.75 196 ASP A O 1
ATOM 1434 N N . LEU A 1 197 ? -8.967 -11.020 24.353 1.00 49.88 197 LEU A N 1
ATOM 1435 C CA . LEU A 1 197 ? -8.647 -9.642 23.939 1.00 49.88 197 LEU A CA 1
ATOM 1436 C C . LEU A 1 197 ? -9.851 -8.886 23.346 1.00 49.88 197 LEU A C 1
ATOM 1438 O O . LEU A 1 197 ? -9.685 -7.943 22.570 1.00 49.88 197 LEU A O 1
ATOM 1442 N N . SER A 1 198 ? -11.080 -9.267 23.705 1.00 49.44 198 SER A N 1
ATOM 1443 C CA . SER A 1 198 ? -12.254 -8.448 23.404 1.00 49.44 198 SER A CA 1
ATOM 1444 C C . SER A 1 198 ? -12.156 -7.156 24.230 1.00 49.44 198 SER A C 1
ATOM 1446 O O . SER A 1 198 ? -12.393 -7.145 25.436 1.00 49.44 198 SER A O 1
ATOM 1448 N N . VAL A 1 199 ? -11.790 -6.052 23.573 1.00 53.19 199 VAL A N 1
ATOM 1449 C CA . VAL A 1 199 ? -11.617 -4.690 24.133 1.00 53.19 199 VAL A CA 1
ATOM 1450 C C . VAL A 1 199 ? -12.968 -4.056 24.530 1.00 53.19 199 VAL A C 1
ATOM 1452 O O . VAL A 1 199 ? -13.164 -2.847 24.470 1.00 53.19 199 VAL A O 1
ATOM 1455 N N . ALA A 1 200 ? -13.956 -4.877 24.884 1.00 46.88 200 ALA A N 1
ATOM 1456 C CA . ALA A 1 200 ? -15.307 -4.439 25.203 1.00 46.88 200 ALA A CA 1
ATOM 1457 C C . ALA A 1 200 ? -15.505 -4.122 26.690 1.00 46.88 200 ALA A C 1
ATOM 1459 O O . ALA A 1 200 ? -16.514 -3.505 27.026 1.00 46.88 200 ALA A O 1
ATOM 1460 N N . ASP A 1 201 ? -14.565 -4.489 27.565 1.00 43.78 201 ASP A N 1
ATOM 1461 C CA . ASP A 1 201 ? -14.668 -4.185 28.988 1.00 43.78 201 ASP A CA 1
ATOM 1462 C C . ASP A 1 201 ? -13.493 -3.312 29.430 1.00 43.78 201 ASP A C 1
ATOM 1464 O O . ASP A 1 201 ? -12.327 -3.692 29.336 1.00 43.78 201 ASP A O 1
ATOM 1468 N N . GLY A 1 202 ? -13.803 -2.100 29.891 1.00 48.53 202 GLY A N 1
ATOM 1469 C CA . GLY A 1 202 ? -12.851 -1.125 30.429 1.00 48.53 202 GLY A CA 1
ATOM 1470 C C . GLY A 1 202 ? -12.305 -1.530 31.798 1.00 48.53 202 GLY A C 1
ATOM 1471 O O . GLY A 1 202 ? -12.128 -0.683 32.673 1.00 48.53 202 GLY A O 1
ATOM 1472 N N . THR A 1 203 ? -12.078 -2.823 32.019 1.00 53.12 203 THR A N 1
ATOM 1473 C CA . THR A 1 203 ? -11.355 -3.323 33.179 1.00 53.12 203 THR A CA 1
ATOM 1474 C C . THR A 1 203 ? -9.905 -2.913 33.009 1.00 53.12 203 THR A C 1
ATOM 1476 O O . THR A 1 203 ? -9.248 -3.348 32.065 1.00 53.12 203 THR A O 1
ATOM 1479 N N . ALA A 1 204 ? -9.438 -2.030 33.895 1.00 58.03 204 ALA A N 1
ATOM 1480 C CA . ALA A 1 204 ? -8.045 -1.627 33.995 1.00 58.03 204 ALA A CA 1
ATOM 1481 C C . ALA A 1 204 ? -7.152 -2.861 33.820 1.00 58.03 204 ALA A C 1
ATOM 1483 O O . ALA A 1 204 ? -7.170 -3.760 34.662 1.00 58.03 204 ALA A O 1
ATOM 1484 N N . LEU A 1 205 ? -6.442 -2.920 32.687 1.00 58.94 205 LEU A N 1
ATOM 1485 C CA . LEU A 1 205 ? -5.404 -3.915 32.455 1.00 58.94 205 LEU A CA 1
ATOM 1486 C C . LEU A 1 205 ? -4.516 -3.906 33.693 1.00 58.94 205 LEU A C 1
ATOM 1488 O O . LEU A 1 205 ? -4.077 -2.835 34.121 1.00 58.94 205 LEU A O 1
ATOM 1492 N N . SER A 1 206 ? -4.330 -5.076 34.302 1.00 76.81 206 SER A N 1
ATOM 1493 C CA . SER A 1 206 ? -3.477 -5.178 35.476 1.00 76.81 206 SER A CA 1
ATOM 1494 C C . SER A 1 206 ? -2.109 -4.595 35.111 1.00 76.81 206 SER A C 1
ATOM 1496 O O . SER A 1 206 ? -1.608 -4.838 34.010 1.00 76.81 206 SER A O 1
ATOM 1498 N N . GLU A 1 207 ? -1.524 -3.768 35.983 1.00 80.94 207 GLU A N 1
ATOM 1499 C CA . GLU A 1 207 ? -0.224 -3.130 35.714 1.00 80.94 207 GLU A CA 1
ATOM 1500 C C . GLU A 1 207 ? 0.828 -4.181 35.312 1.00 80.94 207 GLU A C 1
ATOM 1502 O O . GLU A 1 207 ? 1.670 -3.942 34.451 1.00 80.94 207 GLU A O 1
ATOM 1507 N N . GLU A 1 208 ? 0.700 -5.393 35.849 1.00 84.81 208 GLU A N 1
ATOM 1508 C CA . GLU A 1 208 ? 1.521 -6.560 35.535 1.00 84.81 208 GLU A CA 1
ATOM 1509 C C . GLU A 1 208 ? 1.428 -7.010 34.062 1.00 84.81 208 GLU A C 1
ATOM 1511 O O . GLU A 1 208 ? 2.444 -7.351 33.451 1.00 84.81 208 GLU A O 1
ATOM 1516 N N . ASP A 1 209 ? 0.241 -6.967 33.452 1.00 83.44 209 ASP A N 1
ATOM 1517 C CA . ASP A 1 209 ? 0.066 -7.295 32.031 1.00 83.44 209 ASP A CA 1
ATOM 1518 C C . ASP A 1 209 ? 0.605 -6.189 31.120 1.00 83.44 209 ASP A C 1
ATOM 1520 O O . ASP A 1 209 ? 1.084 -6.468 30.018 1.00 83.44 209 ASP A O 1
ATOM 1524 N N . ALA A 1 210 ? 0.567 -4.934 31.579 1.00 79.88 210 ALA A N 1
ATOM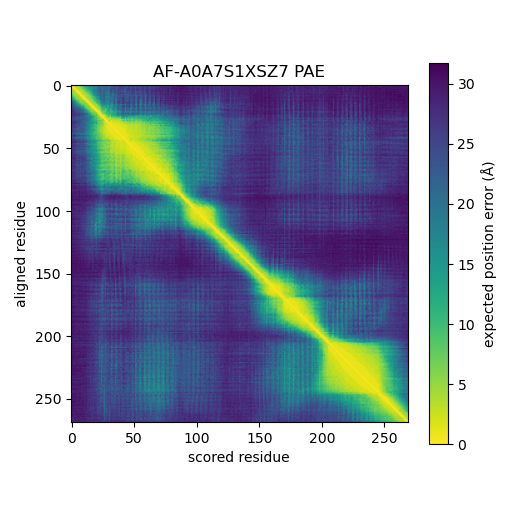 1525 C CA . ALA A 1 210 ? 1.180 -3.823 30.861 1.00 79.88 210 ALA A CA 1
ATOM 1526 C C . ALA A 1 210 ? 2.711 -3.968 30.816 1.00 79.88 210 ALA A C 1
ATOM 1528 O O . ALA A 1 210 ? 3.300 -3.804 29.748 1.00 79.88 210 ALA A O 1
ATOM 1529 N N . PHE A 1 211 ? 3.350 -4.365 31.924 1.00 89.62 211 PHE A N 1
ATOM 1530 C CA . PHE A 1 211 ? 4.796 -4.618 31.948 1.00 89.62 211 PHE A CA 1
ATOM 1531 C C . PHE A 1 211 ? 5.205 -5.789 31.048 1.00 89.62 211 PHE A C 1
ATOM 1533 O O . PHE A 1 211 ? 6.133 -5.645 30.256 1.00 89.62 211 PHE A O 1
ATOM 1540 N N . LYS A 1 212 ? 4.464 -6.906 31.065 1.00 90.31 212 LYS A N 1
ATOM 1541 C CA . LYS A 1 212 ? 4.731 -8.032 30.149 1.00 90.31 212 LYS A CA 1
ATOM 1542 C C . LYS A 1 212 ? 4.617 -7.639 28.678 1.00 90.31 212 LYS A C 1
ATOM 1544 O O . LYS A 1 212 ? 5.407 -8.098 27.857 1.00 90.31 212 LYS A O 1
ATOM 1549 N N . LYS A 1 213 ? 3.643 -6.792 28.331 1.00 77.69 213 LYS A N 1
ATOM 1550 C CA . LYS A 1 213 ? 3.499 -6.286 26.959 1.00 77.69 213 LYS A CA 1
ATOM 1551 C C . LYS A 1 213 ? 4.677 -5.405 26.551 1.00 77.69 213 LYS A C 1
ATOM 1553 O O . LYS A 1 213 ? 5.111 -5.508 25.411 1.00 77.69 213 LYS A O 1
ATOM 1558 N N . LEU A 1 214 ? 5.205 -4.580 27.455 1.00 87.31 214 LEU A N 1
ATOM 1559 C CA . LEU A 1 214 ? 6.383 -3.754 27.176 1.00 87.31 214 LEU A CA 1
ATOM 1560 C C . LEU A 1 214 ? 7.643 -4.600 26.954 1.00 87.31 214 LEU A C 1
ATOM 1562 O O . LEU A 1 214 ? 8.379 -4.335 26.007 1.00 87.31 214 LEU A O 1
ATOM 1566 N N . ASP A 1 215 ? 7.854 -5.647 27.756 1.00 93.62 215 ASP A N 1
ATOM 1567 C CA . ASP A 1 215 ? 8.968 -6.582 27.548 1.00 93.62 215 ASP A CA 1
ATOM 1568 C C . ASP A 1 215 ? 8.838 -7.318 26.206 1.00 93.62 215 ASP A C 1
ATOM 1570 O O . ASP A 1 215 ? 9.805 -7.416 25.452 1.00 93.62 215 ASP A O 1
ATOM 1574 N N . MET A 1 216 ? 7.623 -7.753 25.853 1.00 90.56 216 MET A N 1
ATOM 1575 C CA . MET A 1 216 ? 7.356 -8.388 24.560 1.00 90.56 216 MET A CA 1
ATOM 1576 C C . MET A 1 216 ? 7.595 -7.437 23.381 1.00 90.56 216 MET A C 1
ATOM 1578 O O . MET A 1 216 ? 8.137 -7.854 22.361 1.00 90.56 216 MET A O 1
ATOM 1582 N N . ILE A 1 217 ? 7.214 -6.161 23.504 1.00 89.44 217 ILE A N 1
ATOM 1583 C CA . ILE A 1 217 ? 7.481 -5.152 22.468 1.00 89.44 217 ILE A CA 1
ATOM 1584 C C . ILE A 1 217 ? 8.986 -4.979 22.277 1.00 89.44 217 ILE A C 1
ATOM 1586 O O . ILE A 1 217 ? 9.455 -4.991 21.142 1.00 89.44 217 ILE A O 1
ATOM 1590 N N . ARG A 1 218 ? 9.746 -4.889 23.370 1.00 91.56 218 ARG A N 1
ATOM 1591 C CA . ARG A 1 218 ? 11.201 -4.743 23.307 1.00 91.56 218 ARG A CA 1
ATOM 1592 C C . ARG A 1 218 ? 11.874 -5.936 22.627 1.00 91.56 218 ARG A C 1
ATOM 1594 O O . ARG A 1 218 ? 12.741 -5.748 21.782 1.00 91.56 218 ARG A O 1
ATOM 1601 N N . GLU A 1 219 ? 11.432 -7.152 22.935 1.00 95.06 219 GLU A N 1
ATOM 1602 C CA . GLU A 1 219 ? 11.937 -8.362 22.279 1.00 95.06 219 GLU A CA 1
ATOM 1603 C C . GLU A 1 219 ? 11.600 -8.387 20.778 1.00 95.06 219 GLU A C 1
ATOM 1605 O O . GLU A 1 219 ? 12.444 -8.737 19.953 1.00 95.06 219 GLU A O 1
ATOM 1610 N N . LEU A 1 220 ? 10.396 -7.954 20.391 1.00 90.56 220 LEU A N 1
ATOM 1611 C CA . LEU A 1 220 ? 10.013 -7.845 18.979 1.00 90.56 220 LEU A CA 1
ATOM 1612 C C . LEU A 1 220 ? 10.815 -6.764 18.236 1.00 90.56 220 LEU A C 1
ATOM 1614 O O . LEU A 1 220 ? 11.125 -6.934 17.055 1.00 90.56 220 LEU A O 1
ATOM 1618 N N . GLU A 1 221 ? 11.168 -5.665 18.902 1.00 91.81 221 GLU A N 1
ATOM 1619 C CA . GLU A 1 221 ? 12.037 -4.629 18.339 1.00 91.81 221 GLU A CA 1
ATOM 1620 C C . GLU A 1 221 ? 13.460 -5.141 18.113 1.00 91.81 221 GLU A C 1
ATOM 1622 O O . GLU A 1 221 ? 14.012 -4.924 17.030 1.00 91.81 221 GLU A O 1
ATOM 1627 N N . ASP A 1 222 ? 14.016 -5.881 19.073 1.00 95.88 222 ASP A N 1
ATOM 1628 C CA . ASP A 1 222 ? 15.334 -6.504 18.944 1.00 95.88 222 ASP A CA 1
ATOM 1629 C C . ASP A 1 222 ? 15.345 -7.538 17.802 1.00 95.88 222 ASP A C 1
ATOM 1631 O O . ASP A 1 222 ? 16.228 -7.505 16.939 1.00 95.88 222 ASP A O 1
ATOM 1635 N N . GLN A 1 223 ? 14.311 -8.384 17.702 1.00 93.25 223 GLN A N 1
ATOM 1636 C CA . GLN A 1 223 ? 14.156 -9.335 16.591 1.00 93.25 223 GLN A CA 1
ATOM 1637 C C . GLN A 1 223 ? 14.041 -8.630 15.234 1.00 93.25 223 GLN A C 1
ATOM 1639 O O . GLN A 1 223 ? 14.635 -9.062 14.241 1.00 93.25 223 GLN A O 1
ATOM 1644 N N . ARG A 1 224 ? 13.297 -7.521 15.168 1.00 93.38 224 ARG A N 1
ATOM 1645 C CA . ARG A 1 224 ? 13.166 -6.718 13.947 1.00 93.38 224 ARG A CA 1
ATOM 1646 C C . ARG A 1 224 ? 14.496 -6.075 13.555 1.00 93.38 224 ARG A C 1
ATOM 1648 O O . ARG A 1 224 ? 14.820 -6.038 12.366 1.00 93.38 224 ARG A O 1
ATOM 1655 N N . ALA A 1 225 ? 15.256 -5.568 14.523 1.00 95.44 225 ALA A N 1
ATOM 1656 C CA . ALA A 1 225 ? 16.565 -4.972 14.286 1.00 95.44 225 ALA A CA 1
ATOM 1657 C C . ALA A 1 225 ? 17.565 -6.012 13.756 1.00 95.44 225 ALA A C 1
ATOM 1659 O O . ALA A 1 225 ? 18.264 -5.745 12.777 1.00 95.44 225 ALA A O 1
ATOM 1660 N N . GLU A 1 226 ? 17.582 -7.215 14.333 1.00 96.81 226 GLU A N 1
ATOM 1661 C CA . GLU A 1 226 ? 18.435 -8.314 13.873 1.00 96.81 226 GLU A CA 1
ATOM 1662 C C . GLU A 1 226 ? 18.054 -8.782 12.458 1.00 96.81 226 GLU A C 1
ATOM 1664 O O . GLU A 1 226 ? 18.923 -8.961 11.600 1.00 96.81 226 GLU A O 1
ATOM 1669 N N . ALA A 1 227 ? 16.754 -8.899 12.168 1.00 93.12 227 ALA A N 1
ATOM 1670 C CA . ALA A 1 227 ? 16.272 -9.254 10.835 1.00 93.12 227 ALA A CA 1
ATOM 1671 C C . ALA A 1 227 ? 16.683 -8.220 9.770 1.00 93.12 227 ALA A C 1
ATOM 1673 O O . ALA A 1 227 ? 17.123 -8.599 8.683 1.00 93.12 227 ALA A O 1
ATOM 1674 N N . MET A 1 228 ? 16.592 -6.923 10.081 1.00 91.25 228 MET A N 1
ATOM 1675 C CA . MET A 1 228 ? 17.035 -5.854 9.175 1.00 91.25 228 MET A CA 1
ATOM 1676 C C . MET A 1 228 ? 18.553 -5.865 8.978 1.00 91.25 228 MET A C 1
ATOM 1678 O O . MET A 1 228 ? 19.017 -5.718 7.849 1.00 91.25 228 MET A O 1
ATOM 1682 N N . ALA A 1 229 ? 19.329 -6.108 10.038 1.00 96.81 229 ALA A N 1
ATOM 1683 C CA . ALA A 1 229 ? 20.783 -6.214 9.940 1.00 96.81 229 ALA A CA 1
ATOM 1684 C C . ALA A 1 229 ? 21.214 -7.372 9.024 1.00 96.81 229 ALA A C 1
ATOM 1686 O O . ALA A 1 229 ? 22.114 -7.210 8.197 1.00 96.81 229 ALA A O 1
ATOM 1687 N N . ARG A 1 230 ? 20.529 -8.519 9.119 1.00 97.06 230 ARG A N 1
ATOM 1688 C CA . ARG A 1 230 ? 20.754 -9.669 8.235 1.00 97.06 230 ARG A CA 1
ATOM 1689 C C . ARG A 1 230 ? 20.419 -9.347 6.778 1.00 97.06 230 ARG A C 1
ATOM 1691 O O . ARG A 1 230 ? 21.187 -9.686 5.881 1.00 97.06 230 ARG A O 1
ATOM 1698 N N . LEU A 1 231 ? 19.300 -8.662 6.545 1.00 94.75 231 LEU A N 1
ATOM 1699 C CA . LEU A 1 231 ? 18.879 -8.247 5.207 1.00 94.75 231 LEU A CA 1
ATOM 1700 C C . LEU A 1 231 ? 19.893 -7.280 4.568 1.00 94.75 231 LEU A C 1
ATOM 1702 O O . LEU A 1 231 ? 20.242 -7.423 3.397 1.00 94.75 231 LEU A O 1
ATOM 1706 N N . ASP A 1 232 ? 20.410 -6.325 5.345 1.00 96.25 232 ASP A N 1
ATOM 1707 C CA . ASP A 1 232 ? 21.432 -5.373 4.896 1.00 96.25 232 ASP A CA 1
ATOM 1708 C C . ASP A 1 232 ? 22.751 -6.063 4.530 1.00 96.25 232 ASP A C 1
ATOM 1710 O O . ASP A 1 232 ? 23.432 -5.657 3.582 1.00 96.25 232 ASP A O 1
ATOM 1714 N N . GLU A 1 233 ? 23.127 -7.115 5.258 1.00 97.38 233 GLU A N 1
ATOM 1715 C CA . GLU A 1 233 ? 24.300 -7.922 4.932 1.00 97.38 233 GLU A CA 1
ATOM 1716 C C . GLU A 1 233 ? 24.111 -8.689 3.616 1.00 97.38 233 GLU A C 1
ATOM 1718 O O . GLU A 1 233 ? 24.999 -8.659 2.760 1.00 97.38 233 GLU A O 1
ATOM 1723 N N . GLU A 1 234 ? 22.932 -9.277 3.396 1.00 94.62 234 GLU A N 1
ATOM 1724 C CA . GLU A 1 234 ? 22.584 -9.942 2.135 1.00 94.62 234 GLU A CA 1
ATOM 1725 C C . GLU A 1 234 ? 22.589 -8.966 0.949 1.00 94.62 234 GLU A C 1
ATOM 1727 O O . GLU A 1 234 ? 23.169 -9.263 -0.101 1.00 94.62 234 GLU A O 1
ATOM 1732 N N . PHE A 1 235 ? 22.021 -7.766 1.106 1.00 96.69 235 PHE A N 1
ATOM 1733 C CA . PHE A 1 235 ? 22.060 -6.742 0.058 1.00 96.69 235 PHE A CA 1
ATOM 1734 C C . PHE A 1 235 ? 23.477 -6.253 -0.227 1.00 96.69 235 PHE A C 1
ATOM 1736 O O . PHE A 1 235 ? 23.836 -6.053 -1.390 1.00 96.69 235 PHE A O 1
ATOM 1743 N N . ARG A 1 236 ? 24.302 -6.078 0.810 1.00 97.00 236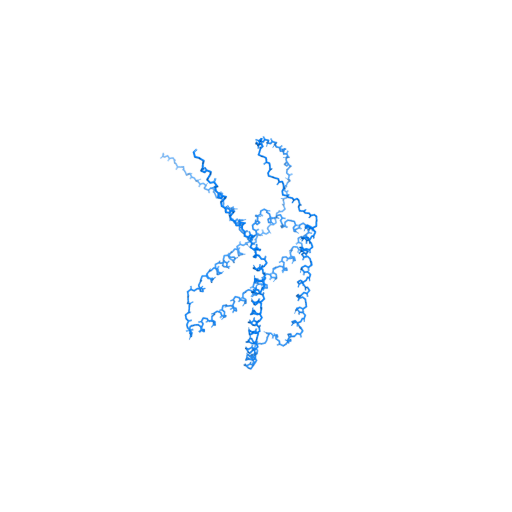 ARG A N 1
ATOM 1744 C CA . ARG A 1 236 ? 25.706 -5.691 0.644 1.00 97.00 236 ARG A CA 1
ATOM 1745 C C . ARG A 1 236 ? 26.490 -6.771 -0.101 1.00 97.00 236 ARG A C 1
ATOM 1747 O O . ARG A 1 236 ? 27.229 -6.433 -1.024 1.00 97.00 236 ARG A O 1
ATOM 1754 N N . ALA A 1 237 ? 26.299 -8.043 0.251 1.00 96.62 237 ALA A N 1
ATOM 1755 C CA . ALA A 1 237 ? 26.928 -9.170 -0.433 1.00 96.62 237 ALA A CA 1
ATOM 1756 C C . ALA A 1 237 ? 26.507 -9.236 -1.907 1.00 96.62 237 ALA A C 1
ATOM 1758 O O . ALA A 1 237 ? 27.356 -9.317 -2.793 1.00 96.62 237 ALA A O 1
ATOM 1759 N N . ARG A 1 238 ? 25.207 -9.096 -2.185 1.00 94.62 238 ARG A N 1
ATOM 1760 C CA . ARG A 1 238 ? 24.675 -9.142 -3.551 1.00 94.62 238 ARG A CA 1
ATOM 1761 C C . ARG A 1 238 ? 25.122 -7.964 -4.409 1.00 94.62 238 ARG A C 1
ATOM 1763 O O . ARG A 1 238 ? 25.327 -8.114 -5.609 1.00 94.62 238 ARG A O 1
ATOM 1770 N N . ARG A 1 239 ? 25.311 -6.792 -3.800 1.00 95.88 239 ARG A N 1
ATOM 1771 C CA . ARG A 1 239 ? 25.873 -5.624 -4.484 1.00 95.88 239 ARG A CA 1
ATOM 1772 C C . ARG A 1 239 ? 27.349 -5.823 -4.828 1.00 95.88 239 ARG A C 1
ATOM 1774 O O . ARG A 1 239 ? 27.747 -5.481 -5.932 1.00 95.88 239 ARG A O 1
ATOM 1781 N N . ALA A 1 240 ? 28.130 -6.420 -3.927 1.00 95.94 240 ALA A N 1
ATOM 1782 C CA . ALA A 1 240 ? 29.527 -6.756 -4.197 1.00 95.94 240 ALA A CA 1
ATOM 1783 C C . ALA A 1 240 ? 29.670 -7.811 -5.309 1.00 95.94 240 ALA A C 1
ATOM 1785 O O . ALA A 1 240 ? 30.576 -7.711 -6.133 1.00 95.94 240 ALA A O 1
ATOM 1786 N N . GLU A 1 241 ? 28.764 -8.792 -5.360 1.00 94.69 241 GLU A N 1
ATOM 1787 C CA . GLU A 1 241 ? 28.696 -9.775 -6.447 1.00 94.69 241 GLU A CA 1
ATOM 1788 C C . GLU A 1 241 ? 28.368 -9.109 -7.791 1.00 94.69 241 GLU A C 1
ATOM 1790 O O . GLU A 1 241 ? 29.080 -9.330 -8.770 1.00 94.69 241 GLU A O 1
ATOM 1795 N N . LEU A 1 242 ? 27.364 -8.223 -7.822 1.00 93.94 242 LEU A N 1
ATOM 1796 C CA . LEU A 1 242 ? 27.029 -7.462 -9.029 1.00 93.94 242 LEU A CA 1
ATOM 1797 C C . LEU A 1 242 ? 28.190 -6.582 -9.500 1.00 93.94 242 LEU A C 1
ATOM 1799 O O . LEU A 1 242 ? 28.462 -6.540 -10.695 1.00 93.94 242 LEU A O 1
ATOM 1803 N N . ASP A 1 243 ? 28.888 -5.896 -8.593 1.00 94.94 243 ASP A N 1
ATOM 1804 C CA . ASP A 1 243 ? 30.038 -5.058 -8.952 1.00 94.94 243 ASP A CA 1
ATOM 1805 C C . ASP A 1 243 ? 31.203 -5.900 -9.510 1.00 94.94 243 ASP A C 1
ATOM 1807 O O . ASP A 1 243 ? 31.908 -5.460 -10.423 1.00 94.94 243 ASP A O 1
ATOM 1811 N N . ALA A 1 244 ? 31.391 -7.129 -9.016 1.00 93.38 244 ALA A N 1
ATOM 1812 C CA . ALA A 1 244 ? 32.371 -8.070 -9.557 1.00 93.38 244 ALA A CA 1
ATOM 1813 C C . ALA A 1 244 ? 31.983 -8.578 -10.957 1.00 93.38 244 ALA A C 1
ATOM 1815 O O . ALA A 1 244 ? 32.855 -8.710 -11.814 1.00 93.38 244 ALA A O 1
ATOM 1816 N N . GLU A 1 245 ? 30.693 -8.821 -11.206 1.00 91.38 245 GLU A N 1
ATOM 1817 C CA . GLU A 1 245 ? 30.174 -9.226 -12.519 1.00 91.38 245 GLU A CA 1
ATOM 1818 C C . GLU A 1 245 ? 30.204 -8.072 -13.540 1.00 91.38 245 GLU A C 1
ATOM 1820 O O . GLU A 1 245 ? 30.524 -8.274 -14.711 1.00 91.38 245 GLU A O 1
ATOM 1825 N N . LEU A 1 246 ? 29.923 -6.845 -13.092 1.00 92.12 246 LEU A N 1
ATOM 1826 C CA . LEU A 1 246 ? 29.901 -5.636 -13.919 1.00 92.12 246 LEU A CA 1
ATOM 1827 C C . LEU A 1 246 ? 31.281 -5.051 -14.193 1.00 92.12 246 LEU A C 1
ATOM 1829 O O . LEU A 1 246 ? 31.385 -4.203 -15.075 1.00 92.12 246 LEU A O 1
ATOM 1833 N N . THR A 1 247 ? 32.324 -5.457 -13.467 1.00 91.44 247 THR A N 1
ATOM 1834 C CA . THR A 1 247 ? 33.696 -5.039 -13.768 1.00 91.44 247 THR A CA 1
ATOM 1835 C C . THR A 1 247 ? 34.164 -5.810 -15.006 1.00 91.44 247 THR A C 1
ATOM 1837 O O . THR A 1 247 ? 34.530 -6.982 -14.886 1.00 91.44 247 THR A O 1
ATOM 1840 N N . PRO A 1 248 ? 34.162 -5.206 -16.215 1.00 85.06 248 PRO A N 1
ATOM 1841 C CA . PRO A 1 248 ? 34.584 -5.926 -17.403 1.00 85.06 248 PRO A CA 1
ATOM 1842 C C . PRO A 1 248 ? 36.056 -6.330 -17.243 1.00 85.06 248 PRO A C 1
ATOM 1844 O O . PRO A 1 248 ? 36.841 -5.564 -16.667 1.00 85.06 248 PRO A O 1
ATOM 1847 N N . PRO A 1 249 ? 36.466 -7.503 -17.761 1.00 82.38 249 PRO A N 1
ATOM 1848 C CA . PRO A 1 249 ? 37.872 -7.873 -17.776 1.00 82.38 249 PRO A CA 1
ATOM 1849 C C . PRO A 1 249 ? 38.656 -6.740 -18.437 1.00 82.38 249 PRO A C 1
ATOM 1851 O O . PRO A 1 249 ? 38.281 -6.273 -19.517 1.00 82.38 249 PRO A O 1
ATOM 1854 N N . ALA A 1 250 ? 39.703 -6.268 -17.752 1.00 82.81 250 ALA A N 1
ATOM 1855 C CA . ALA A 1 250 ? 40.524 -5.167 -18.233 1.00 82.81 250 ALA A CA 1
ATOM 1856 C C . ALA A 1 250 ? 40.889 -5.426 -19.704 1.00 82.81 250 ALA A C 1
ATOM 1858 O O . ALA A 1 250 ? 41.342 -6.534 -20.021 1.00 82.81 250 ALA A O 1
ATOM 1859 N N . PRO A 1 251 ? 40.659 -4.457 -20.611 1.00 84.81 251 PRO A N 1
ATOM 1860 C CA . PRO A 1 251 ? 40.964 -4.655 -22.017 1.00 84.81 251 PRO A CA 1
ATOM 1861 C C . PRO A 1 251 ? 42.431 -5.082 -22.143 1.00 84.81 251 PRO A C 1
ATOM 1863 O O . PRO A 1 251 ? 43.279 -4.545 -21.419 1.00 84.81 251 PRO A O 1
ATOM 1866 N N . PRO A 1 252 ? 42.742 -6.063 -23.011 1.00 84.50 252 PRO A N 1
ATOM 1867 C CA . PRO A 1 252 ? 44.108 -6.533 -23.178 1.00 84.50 252 PRO A CA 1
ATOM 1868 C C . PRO A 1 252 ? 45.005 -5.329 -23.451 1.00 84.50 252 PRO A C 1
ATOM 1870 O O . PRO A 1 252 ? 44.673 -4.483 -24.286 1.00 84.50 252 PRO A O 1
ATOM 1873 N N . ALA A 1 253 ? 46.103 -5.231 -22.695 1.00 86.19 253 ALA A N 1
ATOM 1874 C CA . ALA A 1 253 ? 47.030 -4.115 -22.802 1.00 86.19 253 ALA A CA 1
ATOM 1875 C C . ALA A 1 253 ? 47.388 -3.896 -24.283 1.00 86.19 253 ALA A C 1
ATOM 1877 O O . ALA A 1 253 ? 47.683 -4.878 -24.977 1.00 86.19 253 ALA A O 1
ATOM 1878 N N . PRO A 1 254 ? 47.335 -2.648 -24.788 1.00 86.50 254 PRO A N 1
ATOM 1879 C CA . PRO A 1 254 ? 47.687 -2.380 -26.172 1.00 86.50 254 PRO A CA 1
ATOM 1880 C C . PRO A 1 254 ? 49.094 -2.933 -26.438 1.00 86.50 254 PRO A C 1
ATOM 1882 O O . PRO A 1 254 ? 49.966 -2.805 -25.570 1.00 86.50 254 PRO A O 1
ATOM 1885 N N . PRO A 1 255 ? 49.321 -3.581 -27.595 1.00 83.38 255 PRO A N 1
ATOM 1886 C CA . PRO A 1 255 ? 50.618 -4.159 -27.913 1.00 83.38 255 PRO A CA 1
ATOM 1887 C C . PRO A 1 255 ? 51.689 -3.080 -27.771 1.00 83.38 255 PRO A C 1
ATOM 1889 O O . PRO A 1 255 ? 51.505 -1.953 -28.237 1.00 83.38 255 PRO A O 1
ATOM 1892 N N . ALA A 1 256 ? 52.780 -3.423 -27.078 1.00 83.31 256 ALA A N 1
ATOM 1893 C CA . ALA A 1 256 ? 53.875 -2.498 -26.828 1.00 83.31 256 ALA A CA 1
ATOM 1894 C C . ALA A 1 256 ? 54.297 -1.828 -28.149 1.00 83.31 256 ALA A C 1
ATOM 1896 O O . ALA A 1 256 ? 54.404 -2.527 -29.165 1.00 83.31 256 ALA A O 1
ATOM 1897 N N . PRO A 1 257 ? 54.511 -0.497 -28.158 1.00 82.50 257 PRO A N 1
ATOM 1898 C CA . PRO A 1 257 ? 54.903 0.214 -29.363 1.00 82.50 257 PRO A CA 1
ATOM 1899 C C . PRO A 1 257 ? 56.142 -0.462 -29.941 1.00 82.50 257 PRO A C 1
ATOM 1901 O O . PRO A 1 257 ? 57.160 -0.605 -29.259 1.00 82.50 257 PRO A O 1
ATOM 1904 N N . THR A 1 258 ? 56.025 -0.932 -31.182 1.00 84.75 258 THR A N 1
ATOM 1905 C CA . THR A 1 258 ? 57.132 -1.558 -31.898 1.00 84.75 258 THR A CA 1
ATOM 1906 C C . THR A 1 258 ? 58.294 -0.564 -31.901 1.00 84.75 258 THR A C 1
ATOM 1908 O O . THR A 1 258 ? 58.089 0.580 -32.322 1.00 84.75 258 THR A O 1
ATOM 1911 N N . PRO A 1 259 ? 59.482 -0.934 -31.385 1.00 81.31 259 PRO A N 1
ATOM 1912 C CA . PRO A 1 259 ? 60.604 -0.013 -31.330 1.00 81.31 259 PRO A CA 1
ATOM 1913 C C . PRO A 1 259 ? 60.899 0.492 -32.747 1.00 81.31 259 PRO A C 1
ATOM 1915 O O . PRO A 1 259 ? 60.857 -0.306 -33.691 1.00 81.31 259 PRO A O 1
ATOM 1918 N N . PRO A 1 260 ? 61.149 1.803 -32.920 1.00 76.25 260 PRO A N 1
ATOM 1919 C CA . PRO A 1 260 ? 61.413 2.370 -34.231 1.00 76.25 260 PRO A CA 1
ATOM 1920 C C . PRO A 1 260 ? 62.585 1.620 -34.858 1.00 76.25 260 PRO A C 1
ATOM 1922 O O . PRO A 1 260 ? 63.641 1.478 -34.237 1.00 76.25 260 PRO A O 1
ATOM 1925 N N . ALA A 1 261 ? 62.364 1.113 -36.073 1.00 74.56 261 ALA A N 1
ATOM 1926 C CA . ALA A 1 261 ? 63.394 0.480 -36.877 1.00 74.56 261 ALA A CA 1
ATOM 1927 C C . ALA A 1 261 ? 64.599 1.424 -36.926 1.00 74.56 261 ALA A C 1
ATOM 1929 O O . ALA A 1 261 ? 64.480 2.560 -37.391 1.00 74.56 261 ALA A O 1
ATOM 1930 N N . GLN A 1 262 ? 65.730 0.982 -36.372 1.00 69.31 262 GLN A N 1
ATOM 1931 C CA . GLN A 1 262 ? 66.965 1.744 -36.443 1.00 69.31 262 GLN A CA 1
ATOM 1932 C C . GLN A 1 262 ? 67.304 1.901 -37.922 1.00 69.31 262 GLN A C 1
ATOM 1934 O O . GLN A 1 262 ? 67.561 0.917 -38.612 1.00 69.31 262 GLN A O 1
ATOM 1939 N N . ALA A 1 263 ? 67.218 3.133 -38.418 1.00 63.47 263 ALA A N 1
ATOM 1940 C CA . ALA A 1 263 ? 67.660 3.473 -39.752 1.00 63.47 263 ALA A CA 1
ATOM 1941 C C . ALA A 1 263 ? 69.170 3.221 -39.809 1.00 63.47 263 ALA A C 1
ATOM 1943 O O . ALA A 1 263 ? 69.956 3.984 -39.244 1.00 63.47 263 ALA A O 1
ATOM 1944 N N . GLU A 1 264 ? 69.560 2.119 -40.445 1.00 61.47 264 GLU A N 1
ATOM 1945 C CA . GLU A 1 264 ? 70.940 1.858 -40.827 1.00 61.47 264 GLU A CA 1
ATOM 1946 C C . GLU A 1 264 ? 71.369 2.971 -41.786 1.00 61.47 264 GLU A C 1
ATOM 1948 O O . GLU A 1 264 ? 70.977 3.024 -42.951 1.00 61.47 264 GLU A O 1
ATOM 1953 N N . GLY A 1 265 ? 72.117 3.934 -41.248 1.00 60.62 265 GLY A N 1
ATOM 1954 C CA . GLY A 1 265 ? 72.744 4.995 -42.014 1.00 60.62 265 GLY A CA 1
ATOM 1955 C C . GLY A 1 265 ? 73.852 4.413 -42.877 1.00 60.62 265 GLY A C 1
ATOM 1956 O O . GLY A 1 265 ? 74.979 4.230 -42.415 1.00 60.62 265 GLY A O 1
ATO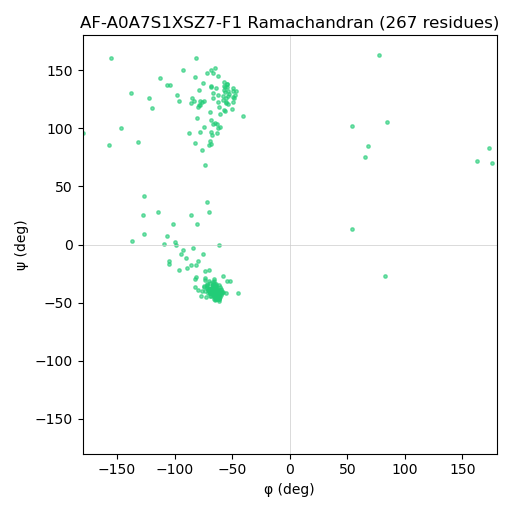M 1957 N N . THR A 1 266 ? 73.533 4.147 -44.141 1.00 62.41 266 THR A N 1
ATOM 1958 C CA . THR A 1 266 ? 74.505 3.872 -45.196 1.00 62.41 266 THR A CA 1
ATOM 1959 C C . THR A 1 266 ? 75.378 5.109 -45.380 1.00 62.41 266 THR A C 1
ATOM 1961 O O . THR A 1 266 ? 74.976 6.108 -45.974 1.00 62.41 266 THR A O 1
ATOM 1964 N N . THR A 1 267 ? 76.572 5.052 -44.801 1.00 62.53 267 THR A N 1
ATOM 1965 C CA . THR A 1 267 ? 77.655 5.992 -45.074 1.00 62.53 267 THR A CA 1
ATOM 1966 C C . THR A 1 267 ? 78.396 5.424 -46.275 1.00 62.53 267 THR A C 1
ATOM 1968 O O . THR A 1 267 ? 79.204 4.512 -46.115 1.00 62.53 267 THR A O 1
ATOM 1971 N N . GLU A 1 268 ? 78.070 5.894 -47.476 1.00 60.16 268 GLU A N 1
ATOM 1972 C CA . GLU A 1 268 ? 78.873 5.619 -48.668 1.00 60.16 268 GLU A CA 1
ATOM 1973 C C . GLU A 1 268 ? 79.630 6.889 -49.069 1.00 60.16 268 GLU A C 1
ATOM 1975 O O . GLU A 1 268 ? 79.122 8.004 -48.928 1.00 60.16 268 GLU A O 1
ATOM 1980 N N . ALA A 1 269 ? 80.894 6.663 -49.421 1.00 61.12 269 ALA A N 1
ATOM 1981 C CA . ALA A 1 269 ? 82.010 7.600 -49.450 1.00 61.12 269 ALA A CA 1
ATOM 1982 C C . ALA A 1 269 ? 82.116 8.418 -50.744 1.00 61.12 269 ALA A C 1
ATOM 1984 O O . ALA A 1 269 ? 81.592 7.968 -51.787 1.00 61.12 269 ALA A O 1
#

Sequence (269 aa):
RARAAAGAGRRGRATQLKMIFDYGILNISAPEGIVIIAVGWYLLGPTELYKLAKTVGGIVGNLSNLAKNTVTSFADSMESEIVAQELGLSDAASARPVKDFFDKAFQEGLDEAQTVVPPALDGATGVPPVAPVAQAPPAAGSMAEAPVAPPAPPAEPTSEDTQKFQSQLDVDSWNQRIMAQTAGVAEELNADVPQDLSVADGTALSEEDAFKKLDMIRELEDQRAEAMARLDEEFRARRAELDAELTPPAPPAPPAPTPPAQAEGTTEA

Organism: NCBI:txid124430